Protein AF-T1AWI9-F1 (afdb_monomer)

Radius of gyration: 24.49 Å; Cα contacts (8 Å, |Δi|>4): 122; chains: 1; bounding box: 56×47×81 Å

Organism: NCBI:txid410659

Mean predicted aligned error: 10.28 Å

Solvent-accessible surface area (backbone atoms only — not comparable to full-atom values): 13265 Å² total; per-residue (Å²): 135,85,76,77,77,80,66,92,57,58,93,85,45,57,65,57,55,52,52,51,50,52,51,50,52,53,49,52,54,55,49,51,58,52,59,64,48,54,60,44,58,58,52,39,53,44,23,68,68,20,60,37,59,63,77,52,48,37,53,50,97,86,67,47,38,50,42,45,51,52,49,52,50,52,52,50,50,50,51,53,52,49,55,71,68,47,90,71,54,78,64,23,42,48,54,52,53,48,42,35,54,47,53,44,51,43,54,53,50,47,53,50,35,52,47,56,55,48,43,60,71,78,48,67,82,63,90,61,100,71,75,67,67,67,56,71,61,34,43,47,53,54,34,50,49,50,46,52,53,46,50,53,52,50,59,52,59,63,52,80,58,91,65,44,76,95,61,68,68,64,59,58,43,48,50,40,53,51,51,31,50,55,61,59,41,49,62,54,51,47,51,71,68,56,50,85,82,31,43,62,88,71,64,92,87,69,73,65,92,86,62,77,77,74,80,83,67,83,79,81,76,83,76,135

Foldseek 3Di:
DDDPDPPPDPPPCPVVVVVVVVVVVVVVVVVVVVVLQVVQVVVLVCLQQLLFAQQQNDDDPVSGRVSVSVVVVVVVVVLVVVCVPDPDDNQLSVLLVVLLVLLLVLVVLLVVLVVQLVCLPPPVPPDDPDDQPPRNVSSCVVSVVSNVVSVVVNVVSLDRDPRHPPDPSVVSNCCNVVSSCVVNVVSVVRNVPRDPVSNDDDDPPDDPPPPDDDPDPPDPDDDD

Structure (mmCIF, N/CA/C/O backbone):
data_AF-T1AWI9-F1
#
_entry.id   AF-T1AWI9-F1
#
loop_
_atom_site.group_PDB
_atom_site.id
_atom_site.type_symbol
_atom_site.label_atom_id
_atom_site.label_alt_id
_atom_site.label_comp_id
_atom_site.label_asym_id
_atom_site.label_entity_id
_atom_site.label_seq_id
_atom_site.pdbx_PDB_ins_code
_atom_site.Cartn_x
_atom_site.Cartn_y
_atom_site.Cartn_z
_atom_site.occupancy
_atom_site.B_iso_or_equiv
_atom_site.auth_seq_id
_atom_site.auth_comp_id
_atom_site.auth_asym_id
_atom_site.auth_atom_id
_atom_site.pdbx_PDB_model_num
ATOM 1 N N . SER A 1 1 ? 29.041 5.101 -37.244 1.00 39.25 1 SER A N 1
ATOM 2 C CA . SER A 1 1 ? 28.564 6.498 -37.284 1.00 39.25 1 SER A CA 1
ATOM 3 C C . SER A 1 1 ? 27.808 6.801 -35.996 1.00 39.25 1 SER A C 1
ATOM 5 O O . SER A 1 1 ? 26.612 6.566 -35.888 1.00 39.25 1 SER A O 1
ATOM 7 N N . SER A 1 2 ? 28.526 7.252 -34.969 1.00 44.94 2 SER A N 1
ATOM 8 C CA . SER A 1 2 ? 27.962 7.645 -33.675 1.00 44.94 2 SER A CA 1
ATOM 9 C C . SER A 1 2 ? 27.236 8.982 -33.824 1.00 44.94 2 SER A C 1
ATOM 11 O O . SER A 1 2 ? 27.865 10.022 -34.005 1.00 44.94 2 SER A O 1
ATOM 13 N N . ARG A 1 3 ? 25.900 8.966 -33.792 1.00 42.22 3 ARG A N 1
ATOM 14 C CA . ARG A 1 3 ? 25.121 10.207 -33.721 1.00 42.22 3 ARG A CA 1
ATOM 15 C C . ARG A 1 3 ? 25.441 10.890 -32.382 1.00 42.22 3 ARG A C 1
ATOM 17 O O . ARG A 1 3 ? 25.287 10.236 -31.350 1.00 42.22 3 ARG A O 1
ATOM 24 N N . PRO A 1 4 ? 25.903 12.152 -32.363 1.00 54.78 4 PRO A N 1
ATOM 25 C CA . PRO A 1 4 ? 26.113 12.870 -31.116 1.00 54.78 4 PRO A CA 1
ATOM 26 C C . PRO A 1 4 ? 24.757 13.040 -30.429 1.00 54.78 4 PRO A C 1
ATOM 28 O O . PRO A 1 4 ? 23.792 13.488 -31.050 1.00 54.78 4 PRO A O 1
ATOM 31 N N . THR A 1 5 ? 24.672 12.653 -29.157 1.00 60.62 5 THR A N 1
ATOM 32 C CA . THR A 1 5 ? 23.522 12.970 -28.311 1.00 60.62 5 THR A CA 1
ATOM 33 C C . THR A 1 5 ? 23.331 14.488 -28.329 1.00 60.62 5 THR A C 1
ATOM 35 O O . THR A 1 5 ? 24.289 15.214 -28.037 1.00 60.62 5 THR A O 1
ATOM 38 N N . PRO A 1 6 ? 22.146 15.006 -28.700 1.00 50.31 6 PRO A N 1
ATOM 39 C CA . PRO A 1 6 ? 21.908 16.438 -28.657 1.00 50.31 6 PRO A CA 1
ATOM 40 C C . PRO A 1 6 ? 22.051 16.886 -27.202 1.00 50.31 6 PRO A C 1
ATOM 42 O O . PRO A 1 6 ? 21.249 16.528 -26.340 1.00 50.31 6 PRO A O 1
ATOM 45 N N . ARG A 1 7 ? 23.122 17.629 -26.903 1.00 56.97 7 ARG A N 1
ATOM 46 C CA . ARG A 1 7 ? 23.299 18.288 -25.609 1.00 56.97 7 ARG A CA 1
ATOM 47 C C . ARG A 1 7 ? 22.268 19.412 -25.553 1.00 56.97 7 ARG A C 1
ATOM 49 O O . ARG A 1 7 ? 22.509 20.498 -26.065 1.00 56.97 7 ARG A O 1
ATOM 56 N N . VAL A 1 8 ? 21.100 19.104 -24.987 1.00 61.78 8 VAL A N 1
ATOM 57 C CA . VAL A 1 8 ? 19.944 20.014 -24.845 1.00 61.78 8 VAL A CA 1
ATOM 58 C C . VAL A 1 8 ? 20.337 21.322 -24.145 1.00 61.78 8 VAL A C 1
ATOM 60 O O . VAL A 1 8 ? 19.765 22.374 -24.410 1.00 61.78 8 VAL A O 1
ATOM 63 N N . PHE A 1 9 ? 21.378 21.274 -23.317 1.00 60.06 9 PHE A N 1
ATOM 64 C CA . PHE A 1 9 ? 22.007 22.431 -22.700 1.00 60.06 9 PHE A CA 1
ATOM 65 C C . PHE A 1 9 ? 23.418 22.578 -23.277 1.00 60.06 9 PHE A C 1
ATOM 67 O O . PHE A 1 9 ? 24.173 21.604 -23.311 1.00 60.06 9 PHE A O 1
ATOM 74 N N . GLY A 1 10 ? 23.765 23.773 -23.767 1.00 58.41 10 GLY A N 1
ATOM 75 C CA . GLY A 1 10 ? 25.066 24.058 -24.382 1.00 58.41 10 GLY A CA 1
ATOM 76 C C . GLY A 1 10 ? 26.251 23.585 -23.529 1.00 58.41 10 GLY A C 1
ATOM 77 O O . GLY A 1 10 ? 26.132 23.418 -22.316 1.00 58.41 10 GLY A O 1
ATOM 78 N N . ALA A 1 11 ? 27.412 23.379 -24.160 1.00 62.62 11 ALA A N 1
ATOM 79 C CA . ALA A 1 11 ? 28.590 22.712 -23.583 1.00 62.62 11 ALA A CA 1
ATOM 80 C C . ALA A 1 11 ? 29.061 23.223 -22.197 1.00 62.62 11 ALA A C 1
ATOM 82 O O . ALA A 1 11 ? 29.768 22.496 -21.505 1.00 62.62 11 ALA A O 1
ATOM 83 N N . ASN A 1 12 ? 28.622 24.411 -21.767 1.00 68.06 12 ASN A N 1
ATOM 84 C CA . ASN A 1 12 ? 28.975 25.054 -20.500 1.00 68.06 12 ASN A CA 1
ATOM 85 C C . ASN A 1 12 ? 28.016 24.769 -19.322 1.00 68.06 12 ASN A C 1
ATOM 87 O O . ASN A 1 12 ? 28.309 25.188 -18.206 1.00 68.06 12 ASN A O 1
ATOM 91 N N . LEU A 1 13 ? 26.890 24.069 -19.523 1.00 76.31 13 LEU A N 1
ATOM 92 C CA . LEU A 1 13 ? 25.922 23.748 -18.452 1.00 76.31 13 LEU A CA 1
ATOM 93 C C . LEU A 1 13 ? 26.013 22.302 -17.931 1.00 76.31 13 LEU A C 1
ATOM 95 O O . LEU A 1 13 ? 25.210 21.897 -17.093 1.00 76.31 13 LEU A O 1
ATOM 99 N N . GLY A 1 14 ? 26.996 21.513 -18.378 1.00 80.94 14 GLY A N 1
ATOM 100 C CA . GLY A 1 14 ? 27.148 20.118 -17.942 1.00 80.94 14 GLY A CA 1
ATOM 101 C C . GLY A 1 14 ? 27.314 19.959 -16.424 1.00 80.94 14 GLY A C 1
ATOM 102 O O . GLY A 1 14 ? 26.766 19.026 -15.845 1.00 80.94 14 GLY A O 1
ATOM 103 N N . TRP A 1 15 ? 27.997 20.905 -15.766 1.00 85.75 15 TRP A N 1
ATOM 104 C CA . TRP A 1 15 ? 28.154 20.907 -14.307 1.00 85.75 15 TRP A CA 1
ATOM 105 C C . TRP A 1 15 ? 26.808 21.048 -13.586 1.00 85.75 15 TRP A C 1
ATOM 107 O O . TRP A 1 15 ? 26.572 20.345 -12.609 1.00 85.75 15 TRP A O 1
ATOM 117 N N . LEU A 1 16 ? 25.901 21.882 -14.110 1.00 88.81 16 LEU A N 1
ATOM 118 C CA . LEU A 1 16 ? 24.576 22.100 -13.535 1.00 88.81 16 LEU A CA 1
ATOM 119 C C . LEU A 1 16 ? 23.724 20.832 -13.632 1.00 88.81 16 LEU A C 1
ATOM 121 O O . LEU A 1 16 ? 23.078 20.461 -12.658 1.00 88.81 16 LEU A O 1
ATOM 125 N N . VAL A 1 17 ? 23.762 20.137 -14.774 1.00 89.12 17 VAL A N 1
ATOM 126 C CA . VAL A 1 17 ? 23.049 18.861 -14.957 1.00 89.12 17 VAL A CA 1
ATOM 127 C C . VAL A 1 17 ? 23.543 17.817 -13.954 1.00 89.12 17 VAL A C 1
ATOM 129 O O . VAL A 1 17 ? 22.728 17.166 -13.304 1.00 89.12 17 VAL A O 1
ATOM 132 N N . THR A 1 18 ? 24.861 17.693 -13.767 1.00 88.75 18 THR A N 1
ATOM 133 C CA . THR A 1 18 ? 25.436 16.768 -12.779 1.00 88.75 18 THR A CA 1
ATOM 134 C C . THR A 1 18 ? 25.049 17.148 -11.350 1.00 88.75 18 THR A C 1
ATOM 136 O O . THR A 1 18 ? 24.632 16.281 -10.586 1.00 88.75 18 THR A O 1
ATOM 139 N N . THR A 1 19 ? 25.133 18.431 -10.978 1.00 93.31 19 THR A N 1
ATOM 140 C CA . THR A 1 19 ? 24.734 18.906 -9.643 1.00 93.31 19 THR A CA 1
ATOM 141 C C . THR A 1 19 ? 23.258 18.633 -9.370 1.00 93.31 19 THR A C 1
ATOM 143 O O . THR A 1 19 ? 22.927 18.089 -8.319 1.00 93.31 19 THR A O 1
ATOM 146 N N . LEU A 1 20 ? 22.372 18.950 -10.318 1.00 94.62 20 LEU A N 1
ATOM 147 C CA . LEU A 1 20 ? 20.947 18.643 -10.201 1.00 94.62 20 LEU A CA 1
ATOM 148 C C . LEU A 1 20 ? 20.711 17.133 -10.091 1.00 94.62 20 LEU A C 1
ATOM 150 O O . LEU A 1 20 ? 19.922 16.711 -9.252 1.00 94.62 20 LEU A O 1
ATOM 154 N N . GLY A 1 21 ? 21.439 16.315 -10.858 1.00 93.62 21 GLY A N 1
ATOM 155 C CA . GLY A 1 21 ? 21.388 14.857 -10.747 1.00 93.62 21 GLY A CA 1
ATOM 156 C C . GLY A 1 21 ? 21.743 14.356 -9.343 1.00 93.62 21 GLY A C 1
ATOM 157 O O . GLY A 1 21 ? 21.012 13.547 -8.778 1.00 93.62 21 GLY A O 1
ATOM 158 N N . VAL A 1 22 ? 22.809 14.886 -8.735 1.00 95.69 22 VAL A N 1
ATOM 159 C CA . VAL A 1 22 ? 23.192 14.550 -7.351 1.00 95.69 22 VAL A CA 1
ATOM 160 C C . VAL A 1 22 ? 22.108 14.969 -6.356 1.00 95.69 22 VAL A C 1
ATOM 162 O O . VAL A 1 22 ? 21.752 14.184 -5.479 1.00 95.69 22 VAL A O 1
ATOM 165 N N . LEU A 1 23 ? 21.547 16.173 -6.499 1.00 96.94 23 LEU A N 1
ATOM 166 C CA . LEU A 1 23 ? 20.470 16.652 -5.628 1.00 96.94 23 LEU A CA 1
ATOM 167 C C . LEU A 1 23 ? 19.211 15.781 -5.735 1.00 96.94 23 LEU A C 1
ATOM 169 O O . LEU A 1 23 ? 18.600 15.476 -4.714 1.00 96.94 23 LEU A O 1
ATOM 173 N N . VAL A 1 24 ? 18.859 15.332 -6.943 1.00 96.56 24 VAL A N 1
ATOM 174 C CA . VAL A 1 24 ? 17.748 14.396 -7.170 1.00 96.56 24 VAL A CA 1
ATOM 175 C C . VAL A 1 24 ? 18.006 13.060 -6.475 1.00 96.56 24 VAL A C 1
ATOM 177 O O . VAL A 1 24 ? 17.112 12.548 -5.808 1.00 96.56 24 VAL A O 1
ATOM 180 N N . VAL A 1 25 ? 19.225 12.516 -6.559 1.00 96.62 25 VAL A N 1
ATOM 181 C CA . VAL A 1 25 ? 19.584 11.268 -5.862 1.00 96.62 25 VAL A CA 1
ATOM 182 C C . VAL A 1 25 ? 19.479 11.431 -4.344 1.00 96.62 25 VAL A C 1
ATOM 184 O O . VAL A 1 25 ? 18.899 10.575 -3.680 1.00 96.62 25 VAL A O 1
ATOM 187 N N . ILE A 1 26 ? 19.981 12.538 -3.786 1.00 96.81 26 ILE A N 1
ATOM 188 C CA . ILE A 1 26 ? 19.856 12.831 -2.349 1.00 96.81 26 ILE A CA 1
ATOM 189 C C . ILE A 1 26 ? 18.378 12.924 -1.945 1.00 96.81 26 ILE A C 1
ATOM 191 O O . ILE A 1 26 ? 17.982 12.337 -0.938 1.00 96.81 26 ILE A O 1
ATOM 195 N N . GLY A 1 27 ? 17.562 13.621 -2.741 1.00 96.88 27 GLY A N 1
ATOM 196 C CA . GLY A 1 27 ? 16.119 13.727 -2.527 1.00 96.88 27 GLY A CA 1
ATOM 197 C C . GLY A 1 27 ? 15.426 12.365 -2.530 1.00 96.88 27 GLY A C 1
ATOM 198 O O . GLY A 1 27 ? 14.685 12.060 -1.599 1.00 96.88 27 GLY A O 1
ATOM 199 N N . ALA A 1 28 ? 15.733 11.515 -3.512 1.00 95.06 28 ALA A N 1
ATOM 200 C CA . ALA A 1 28 ? 15.181 10.167 -3.612 1.00 95.06 28 ALA A CA 1
ATOM 201 C C . ALA A 1 28 ? 15.568 9.288 -2.409 1.00 95.06 28 ALA A C 1
ATOM 203 O O . ALA A 1 28 ? 14.729 8.574 -1.865 1.00 95.06 28 ALA A O 1
ATOM 204 N N . VAL A 1 29 ? 16.817 9.366 -1.932 1.00 95.06 29 VAL A N 1
ATOM 205 C CA . VAL A 1 29 ? 17.249 8.640 -0.723 1.00 95.06 29 VAL A CA 1
ATOM 206 C C . VAL A 1 29 ? 16.492 9.134 0.512 1.00 95.06 29 VAL A C 1
ATOM 208 O O . VAL A 1 29 ? 16.016 8.321 1.306 1.00 95.06 29 VAL A O 1
ATOM 211 N N . ALA A 1 30 ? 16.348 10.452 0.674 1.00 95.19 30 ALA A N 1
ATOM 212 C CA . ALA A 1 30 ? 15.598 11.031 1.786 1.00 95.19 30 ALA A CA 1
ATOM 213 C C . ALA A 1 30 ? 14.115 10.615 1.760 1.00 95.19 30 ALA A C 1
ATOM 215 O O . ALA A 1 30 ? 13.555 10.270 2.803 1.00 95.19 30 ALA A O 1
ATOM 216 N N . GLU A 1 31 ? 13.500 10.587 0.577 1.00 94.19 31 GLU A N 1
ATOM 217 C CA . GLU A 1 31 ? 12.133 10.109 0.376 1.00 94.19 31 GLU A CA 1
ATOM 218 C C . GLU A 1 31 ? 11.989 8.638 0.789 1.00 94.19 31 GLU A C 1
ATOM 220 O O . GLU A 1 31 ? 11.128 8.313 1.609 1.00 94.19 31 GLU A O 1
ATOM 225 N N . VAL A 1 32 ? 12.869 7.753 0.309 1.00 92.25 32 VAL A N 1
ATOM 226 C CA . VAL A 1 32 ? 12.845 6.327 0.674 1.00 92.25 32 VAL A CA 1
ATOM 227 C C . VAL A 1 32 ? 12.943 6.146 2.190 1.00 92.25 32 VAL A C 1
ATOM 229 O O . VAL A 1 32 ? 12.171 5.382 2.767 1.00 92.25 32 VAL A O 1
ATOM 232 N N . LEU A 1 33 ? 13.828 6.884 2.869 1.00 91.19 33 LEU A N 1
ATOM 233 C CA . LEU A 1 33 ? 13.957 6.818 4.329 1.00 91.19 33 LEU A CA 1
ATOM 234 C C . LEU A 1 33 ? 12.672 7.243 5.058 1.00 91.19 33 LEU A C 1
ATOM 236 O O . LEU A 1 33 ? 12.295 6.618 6.054 1.00 91.19 33 LEU A O 1
ATOM 240 N N . ALA A 1 34 ? 11.973 8.266 4.560 1.00 90.81 34 ALA A N 1
ATOM 241 C CA . ALA A 1 34 ? 10.695 8.699 5.121 1.00 90.81 34 ALA A CA 1
ATOM 242 C C . ALA A 1 34 ? 9.600 7.628 4.944 1.00 90.81 34 ALA A C 1
ATOM 244 O O . ALA A 1 34 ? 8.870 7.314 5.895 1.00 90.81 34 ALA A O 1
ATOM 245 N N . TRP A 1 35 ? 9.528 7.011 3.761 1.00 89.94 35 TRP A N 1
ATOM 246 C CA . TRP A 1 35 ? 8.555 5.961 3.445 1.00 89.94 35 TRP A CA 1
ATOM 247 C C . TRP A 1 35 ? 8.827 4.630 4.143 1.00 89.94 35 TRP A C 1
ATOM 249 O O . TRP A 1 35 ? 7.888 3.888 4.405 1.00 89.94 35 TRP A O 1
ATOM 259 N N . VAL A 1 36 ? 10.071 4.331 4.518 1.00 88.69 36 VAL A N 1
ATOM 260 C CA . VAL A 1 36 ? 10.398 3.128 5.302 1.00 88.69 36 VAL A CA 1
ATOM 261 C C . VAL A 1 36 ? 9.766 3.192 6.695 1.00 88.69 36 VAL A C 1
ATOM 263 O O . VAL A 1 36 ? 9.377 2.163 7.249 1.00 88.69 36 VAL A O 1
ATOM 266 N N . TYR A 1 37 ? 9.659 4.379 7.292 1.00 87.31 37 TYR A N 1
ATOM 267 C CA . TYR A 1 37 ? 9.239 4.505 8.686 1.00 87.31 37 TYR A CA 1
ATOM 268 C C . TYR A 1 37 ? 7.754 4.833 8.874 1.00 87.31 37 TYR A C 1
ATOM 270 O O . TYR A 1 37 ? 7.121 4.314 9.801 1.00 87.31 37 TYR A O 1
ATOM 278 N N . GLY A 1 38 ? 7.185 5.676 8.007 1.00 88.44 38 GLY A N 1
ATOM 279 C CA . GLY A 1 38 ? 5.804 6.156 8.131 1.00 88.44 38 GLY A CA 1
ATOM 280 C C . GLY A 1 38 ? 4.758 5.032 8.223 1.00 88.44 38 GLY A C 1
ATOM 281 O O . GLY A 1 38 ? 4.078 4.919 9.250 1.00 88.44 38 GLY A O 1
ATOM 282 N N . PRO A 1 39 ? 4.651 4.155 7.209 1.00 89.38 39 PRO A N 1
ATOM 283 C CA . PRO A 1 39 ? 3.683 3.060 7.174 1.00 89.38 39 PRO A CA 1
ATOM 284 C C . PRO A 1 39 ? 3.869 2.065 8.321 1.00 89.38 39 PRO A C 1
ATOM 286 O O . PRO A 1 39 ? 2.890 1.619 8.915 1.00 89.38 39 PRO A O 1
ATOM 289 N N . ILE A 1 40 ? 5.117 1.765 8.695 1.00 91.06 40 ILE A N 1
ATOM 290 C CA . ILE A 1 40 ? 5.429 0.825 9.778 1.00 91.06 40 ILE A CA 1
ATOM 291 C C . ILE A 1 40 ? 4.908 1.311 11.123 1.00 91.06 40 ILE A C 1
ATOM 293 O O . ILE A 1 40 ? 4.372 0.516 11.895 1.00 91.06 40 ILE A O 1
ATOM 297 N N . ARG A 1 41 ? 5.023 2.609 11.424 1.00 87.81 41 ARG A N 1
ATOM 298 C CA . ARG A 1 41 ? 4.443 3.160 12.656 1.00 87.81 41 ARG A CA 1
ATOM 299 C C . ARG A 1 41 ? 2.922 3.038 12.671 1.00 87.81 41 ARG A C 1
ATOM 301 O O . ARG A 1 41 ? 2.374 2.656 13.706 1.00 87.81 41 ARG A O 1
ATOM 308 N N . GLY A 1 42 ? 2.264 3.324 11.545 1.00 87.81 42 GLY A N 1
ATOM 309 C CA . GLY A 1 42 ? 0.815 3.162 11.394 1.00 87.81 42 GLY A CA 1
ATOM 310 C C . GLY A 1 42 ? 0.381 1.708 11.584 1.00 87.81 42 GLY A C 1
ATOM 311 O O . GLY A 1 42 ? -0.460 1.412 12.431 1.00 87.81 42 GLY A O 1
ATOM 312 N N . LEU A 1 43 ? 1.037 0.781 10.885 1.00 89.12 43 LEU A N 1
ATOM 313 C CA . LEU A 1 43 ? 0.791 -0.656 11.002 1.00 89.12 43 LEU A CA 1
ATOM 314 C C . LEU A 1 43 ? 1.122 -1.194 12.404 1.00 89.12 43 LEU A C 1
ATOM 316 O O . LEU A 1 43 ? 0.453 -2.095 12.905 1.00 89.12 43 LEU A O 1
ATOM 320 N N . GLY A 1 44 ? 2.097 -0.595 13.089 1.00 88.00 44 GLY A N 1
ATOM 321 C CA . GLY A 1 44 ? 2.432 -0.891 14.479 1.00 88.00 44 GLY A CA 1
ATOM 322 C C . GLY A 1 44 ? 1.296 -0.604 15.464 1.00 88.00 44 GLY A C 1
ATOM 323 O O . GLY A 1 44 ? 1.214 -1.260 16.501 1.00 88.00 44 GLY A O 1
ATOM 324 N N . VAL A 1 45 ? 0.393 0.336 15.158 1.00 86.50 45 VAL A N 1
ATOM 325 C CA . VAL A 1 45 ? -0.826 0.557 15.958 1.00 86.50 45 VAL A CA 1
ATOM 326 C C . VAL A 1 45 ? -1.768 -0.640 15.822 1.00 86.50 45 VAL A C 1
ATOM 328 O O . VAL A 1 45 ? -2.213 -1.174 16.836 1.00 86.50 45 VAL A O 1
ATOM 331 N N . ALA A 1 46 ? -2.006 -1.112 14.595 1.00 86.56 46 ALA A N 1
ATOM 332 C CA . ALA A 1 46 ? -2.815 -2.306 14.339 1.00 86.56 46 ALA A CA 1
ATOM 333 C C . ALA A 1 46 ? -2.190 -3.565 14.973 1.00 86.56 46 ALA A C 1
ATOM 335 O O . ALA A 1 46 ? -2.881 -4.378 15.586 1.00 86.56 46 ALA A O 1
ATOM 336 N N . ALA A 1 47 ? -0.858 -3.686 14.928 1.00 86.31 47 ALA A N 1
ATOM 337 C CA . ALA A 1 47 ? -0.132 -4.759 15.603 1.00 86.31 47 ALA A CA 1
ATOM 338 C C . ALA A 1 47 ? -0.417 -4.786 17.114 1.00 86.31 47 ALA A C 1
ATOM 340 O O . ALA A 1 47 ? -0.757 -5.836 17.654 1.00 86.31 47 ALA A O 1
ATOM 341 N N . ARG A 1 48 ? -0.341 -3.630 17.788 1.00 83.19 48 ARG A N 1
ATOM 342 C CA . ARG A 1 48 ? -0.617 -3.510 19.233 1.00 83.19 48 ARG A CA 1
ATOM 343 C C . ARG A 1 48 ? -2.069 -3.816 19.603 1.00 83.19 48 ARG A C 1
ATOM 345 O O . ARG A 1 48 ? -2.321 -4.280 20.710 1.00 83.19 48 ARG A O 1
ATOM 352 N N . ASN A 1 49 ? -3.004 -3.607 18.679 1.00 81.81 49 ASN A N 1
ATOM 353 C CA . ASN A 1 49 ? -4.413 -3.964 18.855 1.00 81.81 49 ASN A CA 1
ATOM 354 C C . ASN A 1 49 ? -4.686 -5.470 18.667 1.00 81.81 49 ASN A C 1
ATOM 356 O O . ASN A 1 49 ? -5.831 -5.917 18.774 1.00 81.81 49 ASN A O 1
ATOM 360 N N . GLY A 1 50 ? -3.654 -6.276 18.397 1.00 83.94 50 GLY A N 1
ATOM 361 C CA . GLY A 1 50 ? -3.794 -7.711 18.169 1.00 83.94 50 GLY A CA 1
ATOM 362 C C . GLY A 1 50 ? -4.430 -8.049 16.821 1.00 83.94 50 GLY A C 1
ATOM 363 O O . GLY A 1 50 ? -5.007 -9.128 16.684 1.00 83.94 50 GLY A O 1
ATOM 364 N N . ASP A 1 51 ? -4.369 -7.133 15.846 1.00 87.12 51 ASP A N 1
ATOM 365 C CA . ASP A 1 51 ? -4.839 -7.370 14.474 1.00 87.12 51 ASP A CA 1
ATOM 366 C C . ASP A 1 51 ? -3.809 -8.158 13.638 1.00 87.12 51 ASP A C 1
ATOM 368 O O . ASP A 1 51 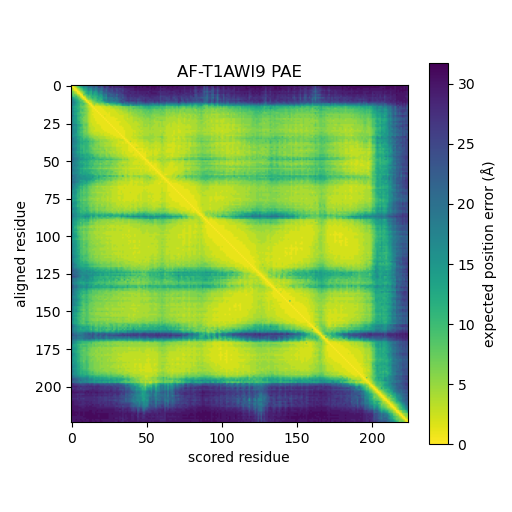? -4.134 -8.663 12.567 1.00 87.12 51 ASP A O 1
ATOM 372 N N . LEU A 1 52 ? -2.574 -8.302 14.138 1.00 90.31 52 LEU A N 1
ATOM 373 C CA . LEU A 1 52 ? -1.483 -9.043 13.497 1.00 90.31 52 LEU A CA 1
ATOM 374 C C . LEU A 1 52 ? -0.983 -10.205 14.377 1.00 90.31 52 LEU A C 1
ATOM 376 O O . LEU A 1 52 ? -1.136 -10.148 15.596 1.00 90.31 52 LEU A O 1
ATOM 380 N N . PRO A 1 53 ? -0.339 -11.242 13.808 1.00 88.25 53 PRO A N 1
ATOM 381 C CA . PRO A 1 53 ? 0.240 -12.346 14.570 1.00 88.25 53 PRO A CA 1
ATOM 382 C C . PRO A 1 53 ? 1.301 -11.883 15.589 1.00 88.25 53 PRO A C 1
ATOM 384 O O . PRO A 1 53 ? 2.074 -10.976 15.274 1.00 88.25 53 PRO A O 1
ATOM 387 N N . PRO A 1 54 ? 1.451 -12.545 16.756 1.00 86.50 54 PRO A N 1
ATOM 388 C CA . PRO A 1 54 ? 2.358 -12.107 17.827 1.00 86.50 54 PRO A CA 1
ATOM 389 C C . PRO A 1 54 ? 3.820 -11.916 17.401 1.00 86.50 54 PRO A C 1
ATOM 391 O O . PRO A 1 54 ? 4.519 -11.050 17.922 1.00 86.50 54 PRO A O 1
ATOM 394 N N . PHE A 1 55 ? 4.299 -12.688 16.422 1.00 87.31 55 PHE A N 1
ATOM 395 C CA . PHE A 1 55 ? 5.666 -12.545 15.918 1.00 87.31 55 PHE A CA 1
ATOM 396 C C . PHE A 1 55 ? 5.894 -11.230 15.151 1.00 87.31 55 PHE A C 1
ATOM 398 O O . PHE A 1 55 ? 7.016 -10.727 15.172 1.00 87.31 55 PHE A O 1
ATOM 405 N N . LEU A 1 56 ? 4.849 -10.655 14.538 1.00 88.62 56 LEU A N 1
ATOM 406 C CA . LEU A 1 56 ? 4.886 -9.355 13.855 1.00 88.62 56 LEU A CA 1
ATOM 407 C C . LEU A 1 56 ? 4.661 -8.169 14.800 1.00 88.62 56 LEU A C 1
ATOM 409 O O . LEU A 1 56 ? 4.899 -7.030 14.414 1.00 88.62 56 LEU A O 1
ATOM 413 N N . GLN A 1 57 ? 4.243 -8.412 16.043 1.00 87.81 57 GLN A N 1
ATOM 414 C CA . GLN A 1 57 ? 4.017 -7.353 17.032 1.00 87.81 57 GLN A CA 1
ATOM 415 C C . GLN A 1 57 ? 5.292 -6.928 17.777 1.00 87.81 57 GLN A C 1
ATOM 417 O O . GLN A 1 57 ? 5.254 -5.997 18.580 1.00 87.81 57 GLN A O 1
ATOM 422 N N . LYS A 1 58 ? 6.429 -7.598 17.541 1.00 87.06 58 LYS A N 1
ATOM 423 C CA . LYS A 1 58 ? 7.680 -7.342 18.269 1.00 87.06 58 LYS A CA 1
ATOM 424 C C . LYS A 1 58 ? 8.217 -5.935 17.994 1.00 87.06 58 LYS A C 1
ATOM 426 O O . LYS A 1 58 ? 8.464 -5.567 16.842 1.00 87.06 58 LYS A O 1
ATOM 431 N N . THR A 1 59 ? 8.482 -5.197 19.069 1.00 89.38 59 THR A N 1
ATOM 432 C CA . THR A 1 59 ? 9.119 -3.875 19.038 1.00 89.38 59 THR A CA 1
ATOM 433 C C . THR A 1 59 ? 10.503 -3.898 19.691 1.00 89.38 59 THR A C 1
ATOM 435 O O . THR A 1 59 ? 10.790 -4.764 20.517 1.00 89.38 59 THR A O 1
ATOM 438 N N . ASN A 1 60 ? 11.370 -2.942 19.344 1.00 89.00 60 ASN A N 1
ATOM 439 C CA . ASN A 1 60 ? 12.616 -2.698 20.083 1.00 89.00 60 ASN A CA 1
ATOM 440 C C . ASN A 1 60 ? 12.380 -1.822 21.334 1.00 89.00 60 ASN A C 1
ATOM 442 O O . ASN A 1 60 ? 11.242 -1.481 21.661 1.00 89.00 60 ASN A O 1
ATOM 446 N N . ARG A 1 61 ? 13.472 -1.448 22.020 1.00 85.12 61 ARG A N 1
ATOM 447 C CA . ARG A 1 61 ? 13.456 -0.576 23.212 1.00 85.12 61 ARG A CA 1
ATOM 448 C C . ARG A 1 61 ? 12.834 0.802 22.951 1.00 85.12 61 ARG A C 1
ATOM 450 O O . ARG A 1 61 ? 12.185 1.339 23.834 1.00 85.12 61 ARG A O 1
ATOM 457 N N . GLU A 1 62 ? 12.962 1.311 21.729 1.00 84.19 62 GLU A N 1
ATOM 458 C CA . GLU A 1 62 ? 12.411 2.600 21.283 1.00 84.19 62 GLU A CA 1
ATOM 459 C C . GLU A 1 62 ? 10.946 2.497 20.804 1.00 84.19 62 GLU A C 1
ATOM 461 O O . GLU A 1 62 ? 10.406 3.423 20.198 1.00 84.19 62 GLU A O 1
ATOM 466 N N . GLY A 1 63 ? 10.288 1.347 21.004 1.00 82.19 63 GLY A N 1
ATOM 467 C CA . GLY A 1 63 ? 8.904 1.119 20.577 1.00 82.19 63 GLY A CA 1
ATOM 468 C C . GLY A 1 63 ? 8.718 0.985 19.060 1.00 82.19 63 GLY A C 1
ATOM 469 O O . GLY A 1 63 ? 7.586 1.011 18.571 1.00 82.19 63 GLY A O 1
ATOM 470 N N . ILE A 1 64 ? 9.806 0.822 18.300 1.00 86.12 64 ILE A N 1
ATOM 471 C CA . ILE A 1 64 ? 9.773 0.660 16.844 1.00 86.12 64 ILE A CA 1
ATOM 472 C C . ILE A 1 64 ? 9.418 -0.795 16.497 1.00 86.12 64 ILE A C 1
ATOM 474 O O . ILE A 1 64 ? 10.095 -1.700 16.994 1.00 86.12 64 ILE A O 1
ATOM 478 N N . PRO A 1 65 ? 8.410 -1.056 15.637 1.00 90.31 65 PRO A N 1
ATOM 479 C CA . PRO A 1 65 ? 8.029 -2.402 15.191 1.00 90.31 65 PRO A CA 1
ATOM 480 C C . PRO A 1 65 ? 9.076 -3.068 14.275 1.00 90.31 65 PRO A C 1
ATOM 482 O O . PRO A 1 65 ? 8.915 -3.140 13.057 1.00 90.31 65 PRO A O 1
ATOM 485 N N . VAL A 1 66 ? 10.167 -3.578 14.852 1.00 91.00 66 VAL A N 1
ATOM 486 C CA . VAL A 1 66 ? 11.291 -4.159 14.091 1.00 91.00 66 VAL A CA 1
ATOM 487 C C . VAL A 1 66 ? 10.865 -5.356 13.240 1.00 91.00 66 VAL A C 1
ATOM 489 O O . VAL A 1 66 ? 11.328 -5.486 12.112 1.00 91.00 66 VAL A O 1
ATOM 492 N N . ALA A 1 67 ? 9.950 -6.202 13.724 1.00 91.00 67 ALA A N 1
ATOM 493 C CA . ALA A 1 67 ? 9.474 -7.339 12.932 1.00 91.00 67 ALA A CA 1
ATOM 494 C C . ALA A 1 67 ? 8.768 -6.897 11.637 1.00 91.00 67 ALA A C 1
ATOM 496 O O . ALA A 1 67 ? 8.968 -7.511 10.592 1.00 91.00 67 ALA A O 1
ATOM 497 N N . LEU A 1 68 ? 8.003 -5.801 11.685 1.00 92.31 68 LEU A N 1
ATOM 498 C CA . LEU A 1 68 ? 7.362 -5.221 10.503 1.00 92.31 68 LEU A CA 1
ATOM 499 C C . LEU A 1 68 ? 8.372 -4.522 9.584 1.00 92.31 68 LEU A C 1
ATOM 501 O O . LEU A 1 68 ? 8.235 -4.610 8.368 1.00 92.31 68 LEU A O 1
ATOM 505 N N . MET A 1 69 ? 9.410 -3.885 10.143 1.00 92.44 69 MET A N 1
ATOM 506 C CA . MET A 1 69 ? 10.504 -3.316 9.342 1.00 92.44 69 MET A CA 1
ATOM 507 C C . MET A 1 69 ? 11.266 -4.392 8.563 1.00 92.44 69 MET A C 1
ATOM 509 O O . MET A 1 69 ? 11.570 -4.203 7.389 1.00 92.44 69 MET A O 1
ATOM 513 N N . ILE A 1 70 ? 11.562 -5.524 9.206 1.00 93.12 70 ILE A N 1
ATOM 514 C CA . ILE A 1 70 ? 12.214 -6.655 8.541 1.00 93.12 70 ILE A CA 1
ATOM 515 C C . ILE A 1 70 ? 11.281 -7.230 7.474 1.00 93.12 70 ILE A C 1
ATOM 517 O O . ILE A 1 70 ? 11.723 -7.459 6.353 1.00 93.12 70 ILE A O 1
ATOM 521 N N . LEU A 1 71 ? 9.991 -7.405 7.788 1.00 92.69 71 LEU A N 1
ATOM 522 C CA . LEU A 1 71 ? 9.007 -7.916 6.834 1.00 92.69 71 LEU A CA 1
ATOM 523 C C . LEU A 1 71 ? 8.925 -7.047 5.572 1.00 92.69 71 LEU A C 1
ATOM 525 O O . LEU A 1 71 ? 9.054 -7.586 4.477 1.00 92.69 71 LEU A O 1
ATOM 529 N N . GLN A 1 72 ? 8.755 -5.724 5.699 1.00 92.75 72 GLN A N 1
ATOM 530 C CA . GLN A 1 72 ? 8.722 -4.855 4.516 1.00 92.75 72 GLN A CA 1
ATOM 531 C C . GLN A 1 72 ? 10.051 -4.889 3.755 1.00 92.75 72 GLN A C 1
ATOM 533 O O . GLN A 1 72 ? 10.036 -4.870 2.532 1.00 92.75 72 GLN A O 1
ATOM 538 N N . GLY A 1 73 ? 11.189 -4.976 4.457 1.00 93.06 73 GLY A N 1
ATOM 539 C CA . GLY A 1 73 ? 12.506 -5.047 3.827 1.00 93.06 73 GLY A CA 1
ATOM 540 C C . GLY A 1 73 ? 12.632 -6.295 2.962 1.00 93.06 73 GLY A C 1
ATOM 541 O O . GLY A 1 73 ? 12.997 -6.197 1.797 1.00 93.06 73 GLY A O 1
ATOM 542 N N . VAL A 1 74 ? 12.227 -7.450 3.499 1.00 94.62 74 VAL A N 1
ATOM 543 C CA . VAL A 1 74 ? 12.173 -8.718 2.759 1.00 94.62 74 VAL A CA 1
ATOM 544 C C . VAL A 1 74 ? 11.232 -8.614 1.559 1.00 94.62 74 VAL A C 1
ATOM 546 O O . VAL A 1 74 ? 11.613 -9.004 0.461 1.00 94.62 74 VAL A O 1
ATOM 549 N N . VAL A 1 75 ? 10.031 -8.056 1.737 1.00 91.88 75 VAL A N 1
ATOM 550 C CA . VAL A 1 75 ? 9.059 -7.882 0.645 1.00 91.88 75 VAL A CA 1
ATOM 551 C C . VAL A 1 75 ? 9.624 -6.986 -0.461 1.00 91.88 75 VAL A C 1
ATOM 553 O O . VAL A 1 75 ? 9.581 -7.364 -1.628 1.00 91.88 75 VAL A O 1
ATOM 556 N N . VAL A 1 76 ? 10.214 -5.839 -0.115 1.00 91.75 76 VAL A N 1
ATOM 557 C CA . VAL A 1 76 ? 10.843 -4.923 -1.080 1.00 91.75 76 VAL A CA 1
ATOM 558 C C . VAL A 1 76 ? 12.024 -5.592 -1.785 1.00 91.75 76 VAL A C 1
ATOM 560 O O . VAL A 1 76 ? 12.164 -5.440 -2.994 1.00 91.75 76 VAL A O 1
ATOM 563 N N . SER A 1 77 ? 12.841 -6.381 -1.081 1.00 93.88 77 SER A N 1
ATOM 564 C CA . SER A 1 77 ? 13.915 -7.159 -1.710 1.00 93.88 77 SER A CA 1
ATOM 565 C C . SER A 1 77 ? 13.378 -8.209 -2.683 1.00 93.88 77 SER A C 1
ATOM 567 O O . SER A 1 77 ? 13.939 -8.358 -3.764 1.00 93.88 77 SER A O 1
ATOM 569 N N . ILE A 1 78 ? 12.279 -8.897 -2.350 1.00 91.75 78 ILE A N 1
ATOM 570 C CA . ILE A 1 78 ? 11.617 -9.841 -3.263 1.00 91.75 78 ILE A CA 1
ATOM 571 C C . ILE A 1 78 ? 11.136 -9.111 -4.519 1.00 91.75 78 ILE A C 1
ATOM 573 O O . ILE A 1 78 ? 11.437 -9.562 -5.620 1.00 91.75 78 ILE A O 1
ATOM 577 N N . PHE A 1 79 ? 10.461 -7.965 -4.380 1.00 88.75 79 PHE A N 1
ATOM 578 C CA . PHE A 1 79 ? 10.059 -7.155 -5.535 1.00 88.75 79 PHE A CA 1
ATOM 579 C C . PHE A 1 79 ? 11.257 -6.647 -6.342 1.00 88.75 79 PHE A C 1
ATOM 581 O O . PHE A 1 79 ? 11.187 -6.620 -7.565 1.00 88.75 79 PHE A O 1
ATOM 588 N N . GLY A 1 80 ? 12.371 -6.314 -5.687 1.00 90.50 80 GLY A N 1
ATOM 589 C CA . GLY A 1 80 ? 13.624 -5.968 -6.358 1.00 90.50 80 GLY A CA 1
ATOM 590 C C . GLY A 1 80 ? 14.205 -7.129 -7.170 1.00 90.50 80 GLY A C 1
ATOM 591 O O . GLY A 1 80 ? 14.675 -6.918 -8.281 1.00 90.50 80 GLY A O 1
ATOM 592 N N . VAL A 1 81 ? 14.130 -8.365 -6.668 1.00 89.75 81 VAL A N 1
ATOM 593 C CA . VAL A 1 81 ? 14.526 -9.557 -7.438 1.00 89.75 81 VAL A CA 1
ATOM 594 C C . VAL A 1 81 ? 13.554 -9.807 -8.590 1.00 89.75 81 VAL A C 1
ATOM 596 O O . VAL A 1 81 ? 14.011 -10.049 -9.702 1.00 89.75 81 VAL A O 1
ATOM 599 N N . ILE A 1 82 ? 12.240 -9.692 -8.355 1.00 85.25 82 ILE A N 1
ATOM 600 C CA . ILE A 1 82 ? 11.209 -9.791 -9.403 1.00 85.25 82 ILE A CA 1
ATOM 601 C C . ILE A 1 82 ? 11.499 -8.786 -10.524 1.00 85.25 82 ILE A C 1
ATOM 603 O O . ILE A 1 82 ? 11.512 -9.158 -11.691 1.00 85.25 82 ILE A O 1
ATOM 607 N N . PHE A 1 83 ? 11.820 -7.541 -10.174 1.00 84.94 83 PHE A N 1
ATOM 608 C CA . PHE A 1 83 ? 12.177 -6.493 -11.129 1.00 84.94 83 PHE A CA 1
ATOM 609 C C . PHE A 1 83 ? 13.353 -6.875 -12.041 1.00 84.94 83 PHE A C 1
ATOM 611 O O . PHE A 1 83 ? 13.355 -6.508 -13.212 1.00 84.94 83 PHE A O 1
ATOM 618 N N . LEU A 1 84 ? 14.339 -7.620 -11.526 1.00 83.88 84 LEU A N 1
ATOM 619 C CA . LEU A 1 84 ? 15.511 -8.061 -12.293 1.00 83.88 84 LEU A CA 1
ATOM 620 C C . LEU A 1 84 ? 15.234 -9.262 -13.208 1.00 83.88 84 LEU A C 1
ATOM 622 O O . LEU A 1 84 ? 15.965 -9.456 -14.175 1.00 83.88 84 LEU A O 1
ATOM 626 N N . ILE A 1 85 ? 14.232 -10.085 -12.887 1.00 83.31 85 ILE A N 1
ATOM 627 C CA . ILE A 1 85 ? 13.883 -11.289 -13.661 1.00 83.31 85 ILE A CA 1
ATOM 628 C C . ILE A 1 85 ? 12.729 -11.060 -14.641 1.00 83.31 85 ILE A C 1
ATOM 630 O O . ILE A 1 85 ? 12.512 -11.908 -15.507 1.00 83.31 85 ILE A O 1
ATOM 634 N N . LEU A 1 86 ? 11.969 -9.968 -14.488 1.00 78.56 86 LEU A N 1
ATOM 635 C CA . LEU A 1 86 ? 10.883 -9.633 -15.404 1.00 78.56 86 LEU A CA 1
ATOM 636 C C . LEU A 1 86 ? 11.440 -9.469 -16.829 1.00 78.56 86 LEU A C 1
ATOM 638 O O . LEU A 1 86 ? 12.441 -8.774 -17.022 1.00 78.56 86 LEU A O 1
ATOM 642 N N . PRO A 1 87 ? 10.824 -10.123 -17.827 1.00 71.75 87 PRO A N 1
ATOM 643 C CA . PRO A 1 87 ? 11.267 -10.021 -19.206 1.00 71.75 87 PRO A CA 1
ATOM 644 C C . PRO A 1 87 ? 10.977 -8.617 -19.738 1.00 71.75 87 PRO A C 1
ATOM 646 O O . PRO A 1 87 ? 9.834 -8.176 -19.746 1.00 71.75 87 PRO A O 1
ATOM 649 N N . GLY A 1 88 ? 12.007 -7.927 -20.219 1.00 75.56 88 GLY A N 1
ATOM 650 C CA . GLY A 1 88 ? 11.864 -6.581 -20.762 1.00 75.56 88 GLY A CA 1
ATOM 651 C C . GLY A 1 88 ? 13.057 -5.697 -20.434 1.00 75.56 88 GLY A C 1
ATOM 652 O O . GLY A 1 88 ? 14.093 -6.170 -19.961 1.00 75.56 88 GLY A O 1
ATOM 653 N N . ASP A 1 89 ? 12.927 -4.409 -20.730 1.00 80.75 89 ASP A N 1
ATOM 654 C CA . ASP A 1 89 ? 13.894 -3.409 -20.309 1.00 80.75 89 ASP A CA 1
ATOM 655 C C . ASP A 1 89 ? 13.535 -2.859 -18.917 1.00 80.75 89 ASP A C 1
ATOM 657 O O . ASP A 1 89 ? 12.442 -3.045 -18.387 1.00 80.75 89 ASP A O 1
ATOM 661 N N . VAL A 1 90 ? 14.479 -2.156 -18.289 1.00 84.38 90 VAL A N 1
ATOM 662 C CA . VAL A 1 90 ? 14.278 -1.543 -16.959 1.00 84.38 90 VAL A CA 1
ATOM 663 C C . VAL A 1 90 ? 13.041 -0.631 -16.944 1.00 84.38 90 VAL A C 1
ATOM 665 O O . VAL A 1 90 ? 12.372 -0.497 -15.920 1.00 84.38 90 VAL A O 1
ATOM 668 N N . ASN A 1 91 ? 12.734 -0.008 -18.083 1.00 85.44 91 ASN A N 1
ATOM 669 C CA . ASN A 1 91 ? 11.591 0.874 -18.242 1.00 85.44 91 ASN A CA 1
ATOM 670 C C . ASN A 1 91 ? 10.266 0.093 -18.268 1.00 85.44 91 ASN A C 1
ATOM 672 O O . ASN A 1 91 ? 9.364 0.458 -17.516 1.00 85.44 91 ASN A O 1
ATOM 676 N N . SER A 1 92 ? 10.137 -0.989 -19.043 1.00 84.94 92 SER A N 1
ATOM 677 C CA . SER A 1 92 ? 8.920 -1.811 -19.054 1.00 84.94 92 SER A CA 1
ATOM 678 C C . SER A 1 92 ? 8.620 -2.394 -17.674 1.00 84.94 92 SER A C 1
ATOM 680 O O . SER A 1 92 ? 7.517 -2.208 -17.159 1.00 84.94 92 SER A O 1
ATOM 682 N N . SER A 1 93 ? 9.626 -2.980 -17.013 1.00 85.94 93 SER A N 1
ATOM 683 C CA . SER A 1 93 ? 9.486 -3.545 -15.664 1.00 85.94 93 SER A CA 1
ATOM 684 C C . SER A 1 93 ? 9.061 -2.496 -14.631 1.00 85.94 93 SER A C 1
ATOM 686 O O . SER A 1 93 ? 8.306 -2.797 -13.704 1.00 85.94 93 SER A O 1
ATOM 688 N N . PHE A 1 94 ? 9.515 -1.245 -14.783 1.00 88.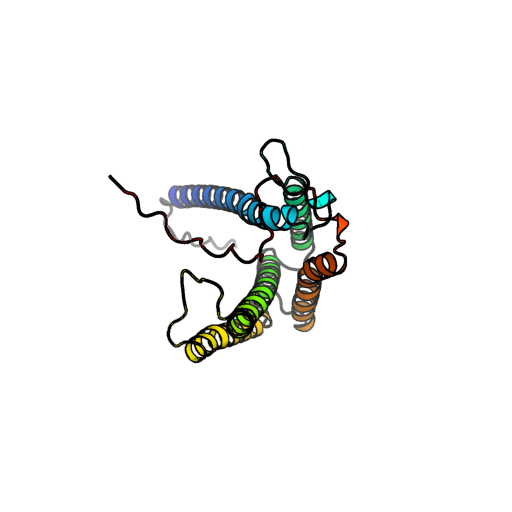00 94 PHE A N 1
ATOM 689 C CA . PHE A 1 94 ? 9.102 -0.143 -13.911 1.00 88.00 94 PHE A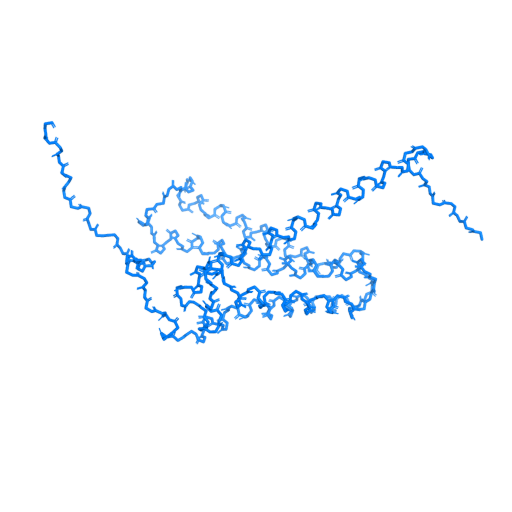 CA 1
ATOM 690 C C . PHE A 1 94 ? 7.612 0.158 -14.068 1.00 88.00 94 PHE A C 1
ATOM 692 O O . PHE A 1 94 ? 6.901 0.262 -13.068 1.00 88.00 94 PHE A O 1
ATOM 699 N N . TRP A 1 95 ? 7.125 0.252 -15.307 1.00 88.50 95 TRP A N 1
ATOM 700 C CA . TRP A 1 95 ? 5.714 0.519 -15.579 1.00 88.50 95 TRP A CA 1
ATOM 701 C C . TRP A 1 95 ? 4.802 -0.632 -15.148 1.00 88.50 95 TRP A C 1
ATOM 703 O O . TRP A 1 95 ? 3.727 -0.375 -14.609 1.00 88.50 95 TRP A O 1
ATOM 713 N N . GLU A 1 96 ? 5.245 -1.882 -15.294 1.00 88.19 96 GLU A N 1
ATOM 714 C CA . GLU A 1 96 ? 4.514 -3.060 -14.810 1.00 88.19 96 GLU A CA 1
ATOM 715 C C . GLU A 1 96 ? 4.352 -3.058 -13.287 1.00 88.19 96 GLU A C 1
ATOM 717 O O . GLU A 1 96 ? 3.236 -3.180 -12.773 1.00 88.19 96 GLU A O 1
ATOM 722 N N . LEU A 1 97 ? 5.446 -2.868 -12.542 1.00 89.38 97 LEU A N 1
ATOM 723 C CA . LEU A 1 97 ? 5.382 -2.799 -11.080 1.00 89.38 97 LEU A CA 1
ATOM 724 C C . LEU A 1 97 ? 4.607 -1.570 -10.593 1.00 89.38 97 LEU A C 1
ATOM 726 O O . LEU A 1 97 ? 3.900 -1.651 -9.587 1.00 89.38 97 LEU A O 1
ATOM 730 N N . PHE A 1 98 ? 4.703 -0.443 -11.299 1.00 91.00 98 PHE A N 1
ATOM 731 C CA . PHE A 1 98 ? 3.928 0.755 -10.992 1.00 91.00 98 PHE A CA 1
ATOM 732 C C . PHE A 1 98 ? 2.422 0.523 -11.181 1.00 91.00 98 PHE A C 1
ATOM 734 O O . PHE A 1 98 ? 1.621 0.914 -10.326 1.00 91.00 98 PHE A O 1
ATOM 741 N N . ALA A 1 99 ? 2.025 -0.155 -12.259 1.00 92.19 99 ALA A N 1
ATOM 742 C CA . ALA A 1 99 ? 0.639 -0.540 -12.496 1.00 92.19 99 ALA A CA 1
ATOM 743 C C . ALA A 1 99 ? 0.135 -1.528 -11.428 1.00 92.19 99 ALA A C 1
ATOM 745 O O . ALA A 1 99 ? -0.971 -1.360 -10.904 1.00 92.19 99 ALA A O 1
ATOM 746 N N . LEU A 1 100 ? 0.960 -2.499 -11.021 1.00 93.06 100 LEU A N 1
ATOM 747 C CA . LEU A 1 100 ? 0.645 -3.416 -9.920 1.00 93.06 100 LEU A CA 1
ATOM 748 C C . LEU A 1 100 ? 0.452 -2.672 -8.589 1.00 93.06 100 LEU A C 1
ATOM 750 O O . LEU A 1 100 ? -0.537 -2.881 -7.889 1.00 93.06 100 LEU A O 1
ATOM 754 N N . ALA A 1 101 ? 1.362 -1.763 -8.238 1.00 93.50 101 ALA A N 1
ATOM 755 C CA . ALA A 1 101 ? 1.232 -0.958 -7.025 1.00 93.50 101 ALA A CA 1
ATOM 756 C C . ALA A 1 101 ? -0.042 -0.096 -7.063 1.00 93.50 101 ALA A C 1
ATOM 758 O O . ALA A 1 101 ? -0.788 -0.037 -6.084 1.00 93.50 101 ALA A O 1
ATOM 759 N N . THR A 1 102 ? -0.327 0.516 -8.214 1.00 94.94 102 THR A N 1
ATOM 760 C CA . THR A 1 102 ? -1.523 1.338 -8.424 1.00 94.94 102 THR A CA 1
ATOM 761 C C . THR A 1 102 ? -2.798 0.515 -8.248 1.00 94.94 102 THR A C 1
ATOM 763 O O . THR A 1 102 ? -3.683 0.914 -7.495 1.00 94.94 102 THR A O 1
ATOM 766 N N . THR A 1 103 ? -2.897 -0.658 -8.873 1.00 95.50 103 THR A N 1
ATOM 767 C CA . THR A 1 103 ? -4.085 -1.529 -8.788 1.00 95.50 103 THR A CA 1
ATOM 768 C C . THR A 1 103 ? -4.354 -2.028 -7.367 1.00 95.50 103 THR A C 1
ATOM 770 O O . THR A 1 103 ? -5.503 -1.986 -6.922 1.00 95.50 103 THR A O 1
ATOM 773 N N . VAL A 1 104 ? -3.317 -2.372 -6.597 1.00 95.31 104 VAL A N 1
ATOM 774 C CA . VAL A 1 104 ? -3.449 -2.674 -5.158 1.00 95.31 104 VAL A CA 1
ATOM 775 C C . VAL A 1 104 ? -3.993 -1.469 -4.377 1.00 95.31 104 VAL A C 1
ATOM 777 O O . VAL A 1 104 ? -4.904 -1.620 -3.556 1.00 95.31 104 VAL A O 1
ATOM 780 N N . TYR A 1 105 ? -3.492 -0.260 -4.650 1.00 95.25 105 TYR A N 1
ATOM 781 C CA . TYR A 1 105 ? -3.985 0.972 -4.020 1.00 95.25 105 TYR A CA 1
ATOM 782 C C . TYR A 1 105 ? -5.449 1.269 -4.371 1.00 95.25 105 TYR A C 1
ATOM 784 O O . TYR A 1 105 ? -6.214 1.698 -3.506 1.00 95.25 105 TYR A O 1
ATOM 792 N N . LEU A 1 106 ? -5.875 1.008 -5.608 1.00 95.94 106 LEU A N 1
ATOM 793 C CA . LEU A 1 106 ? -7.268 1.202 -6.020 1.00 95.94 106 LEU A CA 1
ATOM 794 C C . LEU A 1 106 ? -8.220 0.306 -5.225 1.00 95.94 106 LEU A C 1
ATOM 796 O O . LEU A 1 106 ? -9.259 0.784 -4.769 1.00 95.94 106 LEU A O 1
ATOM 800 N N . VAL A 1 107 ? -7.854 -0.958 -4.981 1.00 96.19 107 VAL A N 1
ATOM 801 C CA . VAL A 1 107 ? -8.657 -1.871 -4.145 1.00 96.19 107 VAL A CA 1
ATOM 802 C C . VAL A 1 107 ? -8.845 -1.307 -2.737 1.00 96.19 107 VAL A C 1
ATOM 804 O O . VAL A 1 107 ? -9.966 -1.287 -2.223 1.00 96.19 107 VAL A O 1
ATOM 807 N N . MET A 1 108 ? -7.778 -0.779 -2.132 1.00 95.81 108 MET A N 1
ATOM 808 C CA . MET A 1 108 ? -7.868 -0.093 -0.841 1.00 95.81 108 MET A CA 1
ATOM 809 C C . MET A 1 108 ? -8.846 1.090 -0.903 1.00 95.81 108 MET A C 1
ATOM 811 O O . MET A 1 108 ? -9.694 1.225 -0.019 1.00 95.81 108 MET A O 1
ATOM 815 N N . TYR A 1 109 ? -8.774 1.925 -1.943 1.00 96.56 109 TYR A N 1
ATOM 816 C CA . TYR A 1 109 ? -9.677 3.066 -2.095 1.00 96.56 109 TYR A CA 1
ATOM 817 C C . TYR A 1 109 ? -11.140 2.650 -2.287 1.00 96.56 109 TYR A C 1
ATOM 819 O O . TYR A 1 109 ? -12.018 3.265 -1.680 1.00 96.56 109 TYR A O 1
ATOM 827 N N . PHE A 1 110 ? -11.424 1.582 -3.039 1.00 96.69 110 PHE A N 1
ATOM 828 C CA . PHE A 1 110 ? -12.781 1.035 -3.141 1.00 96.69 110 PHE A CA 1
ATOM 829 C C . PHE A 1 110 ? -13.332 0.632 -1.774 1.00 96.69 110 PHE A C 1
ATOM 831 O O . PHE A 1 110 ? -14.439 1.039 -1.409 1.00 96.69 110 PHE A O 1
ATOM 838 N N . ILE A 1 111 ? -12.546 -0.115 -0.991 1.00 95.69 111 ILE A N 1
ATOM 839 C CA . ILE A 1 111 ? -12.926 -0.525 0.366 1.00 95.69 111 ILE A CA 1
ATOM 840 C C . ILE A 1 111 ? -13.136 0.708 1.250 1.00 95.69 111 ILE A C 1
ATOM 842 O O . ILE A 1 111 ? -14.114 0.766 1.992 1.00 95.69 111 ILE A O 1
ATOM 846 N N . MET A 1 112 ? -12.264 1.712 1.152 1.00 96.25 112 MET A N 1
ATOM 847 C CA . MET A 1 112 ? -12.350 2.942 1.937 1.00 96.25 112 MET A CA 1
ATOM 848 C C . MET A 1 112 ? -13.631 3.732 1.636 1.00 96.25 112 MET A C 1
ATOM 850 O O . MET A 1 112 ? -14.340 4.121 2.565 1.00 96.25 112 MET A O 1
ATOM 854 N N . TYR A 1 113 ? -13.973 3.942 0.361 1.00 96.56 113 TYR A N 1
ATOM 855 C CA . TYR A 1 113 ? -15.207 4.637 -0.012 1.00 96.56 113 TYR A CA 1
ATOM 856 C C . TYR A 1 113 ? -16.456 3.840 0.381 1.00 96.56 113 TYR A C 1
ATOM 858 O O . TYR A 1 113 ? -17.398 4.413 0.936 1.00 96.56 113 TYR A O 1
ATOM 866 N N . ALA A 1 114 ? -16.450 2.519 0.179 1.00 95.25 114 ALA A N 1
ATOM 867 C CA . ALA A 1 114 ? -17.540 1.647 0.610 1.00 95.25 114 ALA A CA 1
ATOM 868 C C . ALA A 1 114 ? -17.723 1.674 2.138 1.00 95.25 114 ALA A C 1
ATOM 870 O O . ALA A 1 114 ? -18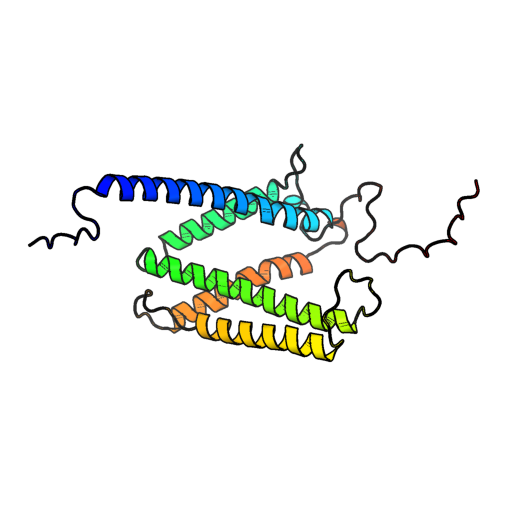.846 1.801 2.632 1.00 95.25 114 ALA A O 1
ATOM 871 N N . ALA A 1 115 ? -16.625 1.626 2.898 1.00 94.75 115 ALA A N 1
ATOM 872 C CA . ALA A 1 115 ? -16.635 1.738 4.352 1.00 94.75 115 ALA A CA 1
ATOM 873 C C . ALA A 1 115 ? -17.169 3.100 4.807 1.00 94.75 115 ALA A C 1
ATOM 875 O O . ALA A 1 115 ? -17.960 3.162 5.745 1.00 94.75 115 ALA A O 1
ATOM 876 N N . ALA A 1 116 ? -16.806 4.183 4.121 1.00 93.06 116 ALA A N 1
ATOM 877 C CA . ALA A 1 116 ? -17.289 5.516 4.447 1.00 93.06 116 ALA A CA 1
ATOM 878 C C . ALA A 1 116 ? -18.815 5.635 4.249 1.00 93.06 116 ALA A C 1
ATOM 880 O O . ALA A 1 116 ? -19.503 6.207 5.102 1.00 93.06 116 ALA A O 1
ATOM 881 N N . ILE A 1 117 ? -19.360 5.058 3.168 1.00 93.25 117 ILE A N 1
ATOM 882 C CA . ILE A 1 117 ? -20.813 4.960 2.953 1.00 93.25 117 ILE A CA 1
ATOM 883 C C . ILE A 1 117 ? -21.437 4.115 4.067 1.00 93.25 117 ILE A C 1
ATOM 885 O O . ILE A 1 117 ? -22.344 4.592 4.745 1.00 93.25 117 ILE A O 1
ATOM 889 N N . LYS A 1 118 ? -20.923 2.903 4.318 1.00 93.88 118 LYS A N 1
ATOM 890 C CA . LYS A 1 118 ? -21.433 1.995 5.360 1.00 93.88 118 LYS A CA 1
ATOM 891 C C . LYS A 1 118 ? -21.476 2.670 6.731 1.00 93.88 118 LYS A C 1
ATOM 893 O O . LYS A 1 118 ? -22.521 2.649 7.375 1.00 93.88 118 LYS A O 1
ATOM 898 N N . LEU A 1 119 ? -20.400 3.346 7.134 1.00 91.25 119 LEU A N 1
ATOM 899 C CA . LEU A 1 119 ? -20.290 4.039 8.419 1.00 91.25 119 LEU A CA 1
ATOM 900 C C . LEU A 1 119 ? -21.306 5.178 8.561 1.00 91.25 119 LEU A C 1
ATOM 902 O O . LEU A 1 119 ? -21.679 5.556 9.670 1.00 91.25 119 LEU A O 1
ATOM 906 N N . ARG A 1 120 ? -21.788 5.754 7.452 1.00 90.62 120 ARG A N 1
ATOM 907 C CA . ARG A 1 120 ? -22.860 6.758 7.495 1.00 90.62 120 ARG A CA 1
ATOM 908 C C . ARG A 1 120 ? -24.208 6.164 7.911 1.00 90.62 120 ARG A C 1
ATOM 910 O O . ARG A 1 120 ? -25.041 6.906 8.428 1.00 90.62 120 ARG A O 1
ATOM 917 N N . TYR A 1 121 ? -24.411 4.869 7.687 1.00 89.88 121 TYR A N 1
ATOM 918 C CA . TYR A 1 121 ? -25.631 4.151 8.049 1.00 89.88 121 TYR A CA 1
ATOM 919 C C . TYR A 1 121 ? -25.485 3.350 9.341 1.00 89.88 121 TYR A C 1
ATOM 921 O O . TYR A 1 121 ? -26.419 3.340 10.133 1.00 89.88 121 TYR A O 1
ATOM 929 N N . SER A 1 122 ? -24.343 2.694 9.559 1.00 90.00 122 SER A N 1
ATOM 930 C CA . SER A 1 122 ? -24.141 1.808 10.709 1.00 90.00 122 SER A CA 1
ATOM 931 C C . SER A 1 122 ? -23.847 2.553 12.007 1.00 90.00 122 SER A C 1
ATOM 933 O O . SER A 1 122 ? -24.220 2.073 13.069 1.00 90.00 122 SER A O 1
ATOM 935 N N . GLU A 1 123 ? -23.195 3.715 11.933 1.00 89.19 123 GLU A N 1
ATOM 936 C CA . GLU A 1 123 ? -22.797 4.490 13.113 1.00 89.19 123 GLU A CA 1
ATOM 937 C C . GLU A 1 123 ? -23.099 5.991 12.940 1.00 89.19 123 GLU A C 1
ATOM 939 O O . GLU A 1 123 ? -22.187 6.826 12.845 1.00 89.19 123 GLU A O 1
ATOM 944 N N . PRO A 1 124 ? -24.382 6.375 12.830 1.00 83.56 124 PRO A N 1
ATOM 945 C CA . PRO A 1 124 ? -24.766 7.760 12.563 1.00 83.56 124 PRO A CA 1
ATOM 946 C C . PRO A 1 124 ? -24.389 8.720 13.703 1.00 83.56 124 PRO A C 1
ATOM 948 O O . PRO A 1 124 ? -24.039 9.871 13.427 1.00 83.56 124 PRO A O 1
ATOM 951 N N . ASP A 1 125 ? -24.401 8.235 14.947 1.00 83.06 125 ASP A N 1
ATOM 952 C CA . ASP A 1 125 ? -24.250 9.051 16.159 1.00 83.06 125 ASP A CA 1
ATOM 953 C C . ASP A 1 125 ? -22.806 9.181 16.654 1.00 83.06 125 ASP A C 1
ATOM 955 O O . ASP A 1 125 ? -22.538 9.941 17.586 1.00 83.06 125 ASP A O 1
ATOM 959 N N . THR A 1 126 ? -21.849 8.502 16.012 1.00 86.25 126 THR A N 1
ATOM 960 C CA . THR A 1 126 ? -20.431 8.631 16.365 1.00 86.25 126 THR A CA 1
ATOM 961 C C . THR A 1 126 ? -19.997 10.100 16.226 1.00 86.25 126 THR A C 1
ATOM 963 O O . THR A 1 126 ? -20.253 10.715 15.179 1.00 86.25 126 THR A O 1
ATOM 966 N N . PRO A 1 127 ? -19.358 10.701 17.252 1.00 83.06 127 PRO A N 1
ATOM 967 C CA . PRO A 1 127 ? -18.887 12.080 17.194 1.00 83.06 127 PRO A CA 1
ATOM 968 C C . PRO A 1 127 ? -17.817 12.213 16.107 1.00 83.06 127 PRO A C 1
ATOM 970 O O . PRO A 1 127 ? -16.823 11.491 16.087 1.00 83.06 127 PRO A O 1
ATOM 973 N N . ARG A 1 128 ? -18.035 13.133 15.162 1.00 84.94 128 ARG A N 1
ATOM 974 C CA . ARG A 1 128 ? -17.153 13.349 14.008 1.00 84.94 128 ARG A CA 1
ATOM 975 C C . ARG A 1 128 ? -16.692 14.805 14.009 1.00 84.94 128 ARG A C 1
ATOM 977 O O . ARG A 1 128 ? -17.556 15.672 13.871 1.00 84.94 128 ARG A O 1
ATOM 984 N N . PRO A 1 129 ? -15.379 15.082 14.100 1.00 88.00 129 PRO A N 1
ATOM 985 C CA . PRO A 1 129 ? -14.849 16.445 13.995 1.00 88.00 129 PRO A CA 1
ATOM 986 C C . PRO A 1 129 ? -15.201 17.117 12.662 1.00 88.00 129 PRO A C 1
ATOM 988 O O . PRO A 1 129 ? -15.348 18.332 12.591 1.00 88.00 129 PRO A O 1
ATOM 991 N N . PHE A 1 130 ? -15.369 16.311 11.610 1.00 89.19 130 PHE A N 1
ATOM 992 C CA . PHE A 1 130 ? -15.753 16.754 10.278 1.00 89.19 130 PHE A CA 1
ATOM 993 C C . PHE A 1 130 ? -16.926 15.929 9.742 1.00 89.19 130 PHE A C 1
ATOM 995 O O . PHE A 1 130 ? -16.969 14.704 9.883 1.00 89.19 130 PHE A O 1
ATOM 1002 N N . ARG A 1 131 ? -17.886 16.594 9.093 1.00 84.88 131 ARG A N 1
ATOM 1003 C CA . ARG A 1 131 ? -19.039 15.958 8.446 1.00 84.88 131 ARG A CA 1
ATOM 1004 C C . ARG A 1 131 ? -19.151 16.463 7.014 1.00 84.88 131 ARG A C 1
ATOM 1006 O O . ARG A 1 131 ? -19.162 17.667 6.789 1.00 84.88 131 ARG A O 1
ATOM 1013 N N . VAL A 1 132 ? -19.296 15.535 6.068 1.00 89.06 132 VAL A N 1
ATOM 1014 C CA . VAL A 1 132 ? -19.569 15.871 4.666 1.00 89.06 132 VAL A CA 1
ATOM 1015 C C . VAL A 1 132 ? -20.887 16.662 4.594 1.00 89.06 132 VAL A C 1
ATOM 1017 O O . VAL A 1 132 ? -21.898 16.194 5.142 1.00 89.06 132 VAL A O 1
ATOM 1020 N N . PRO A 1 133 ? -20.892 17.855 3.971 1.00 86.25 133 PRO A N 1
ATOM 1021 C CA . PRO A 1 133 ? -22.104 18.650 3.805 1.00 86.25 133 PRO A CA 1
ATOM 1022 C C . PRO A 1 133 ? -23.122 17.902 2.931 1.00 86.25 133 PRO A C 1
ATOM 1024 O O . PRO A 1 133 ? -22.758 17.077 2.100 1.00 86.25 133 PRO A O 1
ATOM 1027 N N . GLY A 1 134 ? -24.419 18.154 3.128 1.00 85.75 134 GLY A N 1
ATOM 1028 C CA . GLY A 1 134 ? -25.480 17.475 2.363 1.00 85.75 134 GLY A CA 1
ATOM 1029 C C . GLY A 1 134 ? -25.878 16.085 2.884 1.00 85.75 134 GLY A C 1
ATOM 1030 O O . GLY A 1 134 ? -26.611 15.351 2.220 1.00 85.75 134 GLY A O 1
ATOM 1031 N N . GLY A 1 135 ? -25.430 15.701 4.083 1.00 87.38 135 GLY A N 1
ATOM 1032 C CA . GLY A 1 135 ? -25.943 14.526 4.790 1.00 87.38 135 GLY A CA 1
ATOM 1033 C C . GLY A 1 135 ? -25.670 13.201 4.069 1.00 87.38 135 GLY A C 1
ATOM 1034 O O . GLY A 1 135 ? -24.531 12.901 3.721 1.00 87.38 135 GLY A O 1
ATOM 1035 N N . LYS A 1 136 ? -26.708 12.371 3.888 1.00 90.12 136 LYS A N 1
ATOM 1036 C CA . LYS A 1 136 ? -26.589 11.082 3.178 1.00 90.12 136 LYS A CA 1
ATOM 1037 C C . LYS A 1 136 ? -26.362 11.279 1.677 1.00 90.12 136 LYS A C 1
ATOM 1039 O O . LYS A 1 136 ? -25.538 10.576 1.105 1.00 90.12 136 LYS A O 1
ATOM 1044 N N . LEU A 1 137 ? -27.048 12.247 1.065 1.00 92.31 137 LEU A N 1
ATOM 1045 C CA . LEU A 1 137 ? -26.911 12.542 -0.361 1.00 92.31 137 LEU A CA 1
ATOM 1046 C C . LEU A 1 137 ? -25.498 13.038 -0.683 1.00 92.31 137 LEU A C 1
ATOM 1048 O O . LEU A 1 137 ? -24.852 12.491 -1.567 1.00 92.31 137 LEU A O 1
ATOM 1052 N N . GLY A 1 138 ? -24.981 13.999 0.090 1.00 92.75 138 GLY A N 1
ATOM 1053 C CA . GLY A 1 138 ? -23.609 14.487 -0.081 1.00 92.75 138 GLY A CA 1
ATOM 1054 C C . GLY A 1 138 ? -22.557 13.387 0.085 1.00 92.75 138 GLY A C 1
ATOM 1055 O O . GLY A 1 138 ? -21.588 13.339 -0.667 1.00 92.75 138 GLY A O 1
ATOM 1056 N N . MET A 1 139 ? -22.787 12.444 1.007 1.00 93.94 139 MET A N 1
ATOM 1057 C CA . MET A 1 139 ? -21.912 11.284 1.180 1.00 93.94 139 MET A CA 1
ATOM 1058 C C . MET A 1 139 ? -21.920 10.354 -0.042 1.00 93.94 139 MET A C 1
ATOM 1060 O O . MET A 1 139 ? -20.857 9.916 -0.474 1.00 93.94 139 MET A O 1
ATOM 1064 N N . TRP A 1 140 ? -23.096 10.070 -0.609 1.00 94.19 140 TRP A N 1
ATOM 1065 C CA . TRP A 1 140 ? -23.223 9.250 -1.817 1.00 94.19 140 TRP A CA 1
ATOM 1066 C C . TRP A 1 140 ? -22.644 9.921 -3.053 1.00 94.19 140 TRP A C 1
ATOM 1068 O O . TRP A 1 140 ? -22.001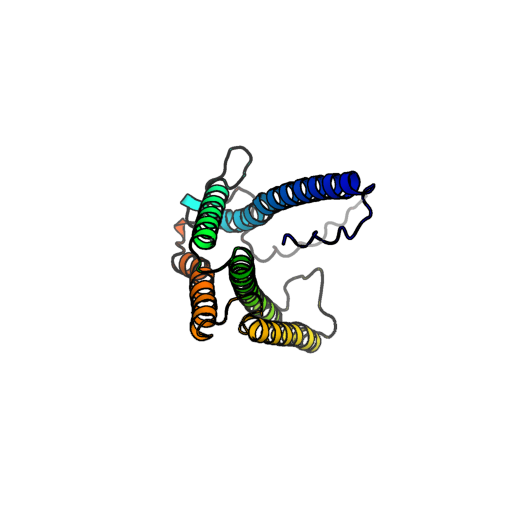 9.245 -3.845 1.00 94.19 140 TRP A O 1
ATOM 1078 N N . LEU A 1 141 ? -22.823 11.232 -3.209 1.00 96.00 141 LEU A N 1
ATOM 1079 C CA . LEU A 1 141 ? -22.220 11.965 -4.319 1.00 96.00 141 LEU A CA 1
ATOM 1080 C C . LEU A 1 141 ? -20.693 11.931 -4.222 1.00 96.00 141 LEU A C 1
ATOM 1082 O O . LEU A 1 141 ? -20.035 11.577 -5.192 1.00 96.00 141 LEU A O 1
ATOM 1086 N N . LEU A 1 142 ? -20.128 12.213 -3.045 1.00 95.12 142 LEU A N 1
ATOM 1087 C CA . LEU A 1 142 ? -18.679 12.205 -2.840 1.00 95.12 142 LEU A CA 1
ATOM 1088 C C . LEU A 1 142 ? -18.076 10.804 -3.015 1.00 95.12 142 LEU A C 1
ATOM 1090 O O . LEU A 1 142 ? -17.142 10.619 -3.792 1.00 95.12 142 LEU A O 1
ATOM 1094 N N . ALA A 1 143 ? -18.587 9.817 -2.277 1.00 95.06 143 ALA A N 1
ATOM 1095 C CA . ALA A 1 143 ? -18.033 8.469 -2.305 1.00 95.06 143 ALA A CA 1
ATOM 1096 C C . ALA A 1 143 ? -18.388 7.725 -3.595 1.00 95.06 143 ALA A C 1
ATOM 1098 O O . ALA A 1 143 ? -17.554 6.992 -4.109 1.00 95.06 143 ALA A O 1
ATOM 1099 N N . GLY A 1 144 ? -19.581 7.945 -4.150 1.00 95.62 144 GLY A N 1
ATOM 1100 C CA . GLY A 1 144 ? -19.978 7.407 -5.450 1.00 95.62 144 GLY A CA 1
ATOM 1101 C C . GLY A 1 144 ? -19.121 7.966 -6.581 1.00 95.62 144 GLY A C 1
ATOM 1102 O O . GLY A 1 144 ? -18.641 7.194 -7.407 1.00 95.62 144 GLY A O 1
ATOM 1103 N N . TRP A 1 145 ? -18.838 9.274 -6.575 1.00 96.81 145 TRP A N 1
ATOM 1104 C CA . TRP A 1 145 ? -17.889 9.875 -7.514 1.00 96.81 145 TRP A CA 1
ATOM 1105 C C . TRP A 1 145 ? -16.480 9.305 -7.346 1.00 96.81 145 TRP A C 1
ATOM 1107 O O . TRP A 1 145 ? -15.845 8.940 -8.331 1.00 96.81 145 TRP A O 1
ATOM 1117 N N . GLY A 1 146 ? -16.008 9.166 -6.103 1.00 96.38 146 GLY A N 1
ATOM 1118 C CA . GLY A 1 146 ? -14.725 8.531 -5.802 1.00 96.38 146 GLY A CA 1
ATOM 1119 C C . GLY A 1 146 ? -14.639 7.107 -6.353 1.00 96.38 146 GLY A C 1
ATOM 1120 O O . GLY A 1 146 ? -13.688 6.782 -7.053 1.00 96.38 146 GLY A O 1
ATOM 1121 N N . ILE A 1 147 ? -15.660 6.280 -6.119 1.00 97.00 147 ILE A N 1
ATOM 1122 C CA . ILE A 1 147 ? -15.747 4.911 -6.650 1.00 97.00 147 ILE A CA 1
ATOM 1123 C C . ILE A 1 147 ? -15.750 4.915 -8.183 1.00 97.00 147 ILE A C 1
ATOM 1125 O O . ILE A 1 147 ? -15.016 4.135 -8.783 1.00 97.00 147 ILE A O 1
ATOM 1129 N N . ALA A 1 148 ? -16.522 5.797 -8.824 1.00 97.06 148 ALA A N 1
ATOM 1130 C CA . ALA A 1 148 ? -16.551 5.906 -10.282 1.00 97.06 148 ALA A CA 1
ATOM 1131 C C . ALA A 1 148 ? -15.179 6.307 -10.853 1.00 97.06 148 ALA A C 1
ATOM 1133 O O . ALA A 1 148 ? -14.706 5.693 -11.808 1.00 97.06 148 ALA A O 1
ATOM 1134 N N . ALA A 1 149 ? -14.504 7.278 -10.231 1.00 96.69 149 ALA A N 1
ATOM 1135 C CA . ALA A 1 149 ? -13.163 7.704 -10.616 1.00 96.69 149 ALA A CA 1
ATOM 1136 C C . ALA A 1 149 ? -12.128 6.582 -10.430 1.00 96.69 149 ALA A C 1
ATOM 1138 O O . ALA A 1 149 ? -11.346 6.322 -11.340 1.00 96.69 149 ALA A O 1
ATOM 1139 N N . MET A 1 150 ? -12.148 5.870 -9.298 1.00 96.25 150 MET A N 1
ATOM 1140 C CA . MET A 1 150 ? -11.268 4.714 -9.078 1.00 96.25 150 MET A CA 1
ATOM 1141 C C . MET A 1 150 ? -11.555 3.584 -10.077 1.00 96.25 150 MET A C 1
ATOM 1143 O O . MET A 1 150 ? -10.621 2.948 -10.554 1.00 96.25 150 MET A O 1
ATOM 1147 N N . GLY A 1 151 ? -12.825 3.364 -10.443 1.00 95.81 151 GLY A N 1
ATOM 1148 C CA . GLY A 1 151 ? -13.236 2.423 -11.493 1.00 95.81 151 GLY A CA 1
ATOM 1149 C C . GLY A 1 151 ? -12.663 2.783 -12.854 1.00 95.81 151 GLY A C 1
ATOM 1150 O O . GLY A 1 151 ? -12.095 1.932 -13.530 1.00 95.81 151 GLY A O 1
ATOM 1151 N N . PHE A 1 152 ? -12.735 4.058 -13.221 1.00 95.75 152 PHE A N 1
ATOM 1152 C CA . PHE A 1 152 ? -12.134 4.556 -14.450 1.00 95.75 152 PHE A CA 1
ATOM 1153 C C . PHE A 1 152 ? -10.609 4.360 -14.471 1.00 95.75 152 PHE A C 1
ATOM 1155 O O . PHE A 1 152 ? -10.073 3.826 -15.439 1.00 95.75 152 PHE A O 1
ATOM 1162 N N . VAL A 1 153 ? -9.911 4.711 -13.384 1.00 94.88 153 VAL A N 1
ATOM 1163 C CA . VAL A 1 153 ? -8.454 4.512 -13.275 1.00 94.88 153 VAL A CA 1
ATOM 1164 C C . VAL A 1 153 ? -8.088 3.025 -13.298 1.00 94.88 153 VAL A C 1
ATOM 1166 O O . VAL A 1 153 ? -7.085 2.662 -13.904 1.00 94.88 153 VAL A O 1
ATOM 1169 N N . PHE A 1 154 ? -8.905 2.152 -12.703 1.00 93.88 154 PHE A N 1
ATOM 1170 C CA . PHE A 1 154 ? -8.694 0.704 -12.754 1.00 93.88 154 PHE A CA 1
ATOM 1171 C C . PHE A 1 154 ? -8.767 0.171 -14.188 1.00 93.88 154 PHE A C 1
ATOM 1173 O O . PHE A 1 154 ? -7.895 -0.590 -14.597 1.00 93.88 154 PHE A O 1
ATOM 1180 N N . VAL A 1 155 ? -9.758 0.613 -14.971 1.00 92.31 155 VAL A N 1
ATOM 1181 C CA . VAL A 1 155 ? -9.871 0.249 -16.392 1.00 92.31 155 VAL A CA 1
ATOM 1182 C C . VAL A 1 155 ? -8.659 0.743 -17.183 1.00 92.31 155 VAL A C 1
ATOM 1184 O O . VAL A 1 155 ? -8.123 -0.010 -17.988 1.00 92.31 155 VAL A O 1
ATOM 1187 N N . ILE A 1 156 ? -8.177 1.964 -16.921 1.00 91.88 156 ILE A N 1
ATOM 1188 C CA . ILE A 1 156 ? -6.951 2.480 -17.552 1.00 91.88 156 ILE A CA 1
ATOM 1189 C C . ILE A 1 156 ? -5.733 1.638 -17.168 1.00 91.88 156 ILE A C 1
ATOM 1191 O O . ILE A 1 156 ? -4.921 1.330 -18.031 1.00 91.88 156 ILE A O 1
ATOM 1195 N N . ALA A 1 157 ? -5.603 1.244 -15.901 1.00 90.31 157 ALA A N 1
ATOM 1196 C CA . ALA A 1 157 ? -4.465 0.457 -15.434 1.00 90.31 157 ALA A CA 1
ATOM 1197 C C . ALA A 1 157 ? -4.382 -0.929 -16.100 1.00 90.31 157 ALA A C 1
ATOM 1199 O O . ALA A 1 157 ? -3.287 -1.472 -16.225 1.00 90.31 157 ALA A O 1
ATOM 1200 N N . MET A 1 158 ? -5.513 -1.485 -16.550 1.00 87.00 158 MET A N 1
ATOM 1201 C CA . MET A 1 158 ? -5.554 -2.742 -17.309 1.00 87.00 158 MET A CA 1
ATOM 1202 C C . MET A 1 158 ? -5.066 -2.591 -18.757 1.00 87.00 158 MET A C 1
ATOM 1204 O O . MET A 1 158 ? -4.754 -3.593 -19.391 1.00 87.00 158 MET A O 1
ATOM 1208 N N . VAL A 1 159 ? -4.957 -1.367 -19.281 1.00 87.81 159 VAL A N 1
ATOM 1209 C CA . VAL A 1 159 ? -4.393 -1.121 -20.612 1.00 87.81 159 VAL A CA 1
ATOM 1210 C C . VAL A 1 159 ? -2.868 -1.021 -20.489 1.00 87.81 159 VAL A C 1
ATOM 1212 O O . VAL A 1 159 ? -2.382 -0.121 -19.798 1.00 87.81 159 VAL A O 1
ATOM 1215 N N . PRO A 1 160 ? -2.092 -1.909 -21.139 1.00 84.56 160 PRO A N 1
ATOM 1216 C CA . PRO A 1 160 ? -0.641 -1.874 -21.039 1.00 84.56 160 PRO A CA 1
ATOM 1217 C C . PRO A 1 160 ? -0.092 -0.562 -21.626 1.00 84.56 160 PRO A C 1
ATOM 1219 O O . PRO A 1 160 ? -0.464 -0.180 -22.741 1.00 84.56 160 PRO A O 1
ATOM 1222 N N . PRO A 1 161 ? 0.785 0.153 -20.900 1.00 82.25 161 PRO A N 1
ATOM 1223 C CA . PRO A 1 161 ? 1.433 1.347 -21.423 1.00 82.25 161 PRO A CA 1
ATOM 1224 C C . PRO A 1 161 ? 2.370 1.002 -22.589 1.00 82.25 161 PRO A C 1
ATOM 1226 O O . PRO A 1 161 ? 2.966 -0.070 -22.632 1.00 82.25 161 PRO A O 1
ATOM 1229 N N . THR A 1 162 ? 2.562 1.953 -23.509 1.00 81.75 162 THR A N 1
ATOM 1230 C CA . THR A 1 162 ? 3.401 1.812 -24.725 1.00 81.75 162 THR A CA 1
ATOM 1231 C C . THR A 1 162 ? 4.865 1.434 -24.468 1.00 81.75 162 THR A C 1
ATOM 1233 O O . THR A 1 162 ? 5.605 1.111 -25.390 1.00 81.75 162 THR A O 1
ATOM 1236 N N . GLN A 1 163 ? 5.300 1.541 -23.217 1.00 80.25 163 GLN A N 1
ATOM 1237 C CA . GLN A 1 163 ? 6.633 1.238 -22.729 1.00 80.25 163 GLN A CA 1
ATOM 1238 C C . GLN A 1 163 ? 6.857 -0.262 -22.514 1.00 80.25 163 GLN A C 1
ATOM 1240 O O . GLN A 1 163 ? 8.004 -0.674 -22.387 1.00 80.25 163 GLN A O 1
ATOM 1245 N N . ILE A 1 164 ? 5.792 -1.062 -22.453 1.00 73.25 164 ILE A N 1
ATOM 1246 C CA . ILE A 1 164 ? 5.875 -2.517 -22.360 1.00 73.25 164 ILE A CA 1
ATOM 1247 C C . ILE A 1 164 ? 5.892 -3.068 -23.793 1.00 73.25 164 ILE A C 1
ATOM 1249 O O . ILE A 1 164 ? 4.991 -2.726 -24.564 1.00 73.25 164 ILE A O 1
ATOM 1253 N N . PRO A 1 165 ? 6.898 -3.881 -24.183 1.00 67.19 165 PRO A N 1
ATOM 1254 C CA . PRO A 1 165 ? 6.942 -4.505 -25.503 1.00 67.19 165 PRO A CA 1
ATOM 1255 C C . PRO A 1 165 ? 5.628 -5.225 -25.814 1.00 67.19 165 PRO A C 1
ATOM 1257 O O . PRO A 1 165 ? 5.009 -5.776 -24.906 1.00 67.19 165 PRO A O 1
ATOM 1260 N N . GLU A 1 166 ? 5.224 -5.253 -27.087 1.00 58.69 166 GLU A N 1
ATOM 1261 C CA . GLU A 1 166 ? 4.028 -5.969 -27.549 1.00 58.69 166 GLU A CA 1
ATOM 1262 C C . GLU A 1 166 ? 4.144 -7.483 -27.265 1.00 58.69 166 GLU A C 1
ATOM 1264 O O . GLU A 1 166 ? 4.544 -8.280 -28.111 1.00 58.69 166 GLU A O 1
ATOM 1269 N N . GLY A 1 167 ? 3.837 -7.892 -26.036 1.00 60.00 167 GLY A N 1
ATOM 1270 C CA . GLY A 1 167 ? 3.511 -9.262 -25.672 1.00 60.00 167 GLY A CA 1
ATOM 1271 C C . GLY A 1 167 ? 2.027 -9.528 -25.909 1.00 60.00 167 GLY A C 1
ATOM 1272 O O . GLY A 1 167 ? 1.258 -8.633 -26.256 1.00 60.00 167 GLY A O 1
ATOM 1273 N N . THR A 1 168 ? 1.578 -10.761 -25.677 1.00 62.50 168 THR A N 1
ATOM 1274 C CA . THR A 1 168 ? 0.140 -11.033 -25.572 1.00 62.50 168 THR A CA 1
ATOM 1275 C C . THR A 1 168 ? -0.435 -10.197 -24.420 1.00 62.50 168 THR A C 1
ATOM 1277 O O . THR A 1 168 ? -0.000 -10.422 -23.287 1.00 62.50 168 THR A O 1
ATOM 1280 N N . PRO A 1 169 ? -1.408 -9.286 -24.650 1.00 66.88 169 PRO A N 1
ATOM 1281 C CA . PRO A 1 169 ? -1.990 -8.425 -23.604 1.00 66.88 169 PRO A CA 1
ATOM 1282 C C . PRO A 1 169 ? -2.426 -9.197 -22.351 1.00 66.88 169 PRO A C 1
ATOM 1284 O O . PRO A 1 169 ? -2.296 -8.729 -21.221 1.00 66.88 169 PRO A O 1
ATOM 1287 N N . LEU A 1 170 ? -2.820 -10.454 -22.561 1.00 77.19 170 LEU A N 1
ATOM 1288 C CA . LEU A 1 170 ? -3.194 -11.406 -21.531 1.00 77.19 170 LEU A CA 1
ATOM 1289 C C . LEU A 1 170 ? -2.120 -11.619 -20.444 1.00 77.19 170 LEU A C 1
ATOM 1291 O O . LEU A 1 170 ? -2.472 -11.820 -19.288 1.00 77.19 170 LEU A O 1
ATOM 1295 N N . THR A 1 171 ? -0.824 -11.567 -20.765 1.00 82.00 171 THR A N 1
ATOM 1296 C CA . THR A 1 171 ? 0.243 -11.787 -19.769 1.00 82.00 171 THR A CA 1
ATOM 1297 C C . THR A 1 171 ? 0.306 -10.642 -18.759 1.00 82.00 171 THR A C 1
ATOM 1299 O O . THR A 1 171 ? 0.408 -10.890 -17.558 1.00 82.00 171 THR A O 1
ATOM 1302 N N . TYR A 1 172 ? 0.188 -9.401 -19.239 1.00 85.81 172 TYR A N 1
ATOM 1303 C CA . TYR A 1 172 ? 0.161 -8.201 -18.403 1.00 85.81 172 TYR A CA 1
ATOM 1304 C C . TYR A 1 172 ? -1.087 -8.174 -17.513 1.00 85.81 172 TYR A C 1
ATOM 1306 O O . TYR A 1 172 ? -0.989 -8.009 -16.298 1.00 85.81 172 TYR A O 1
ATOM 1314 N N . GLU A 1 173 ? -2.261 -8.413 -18.100 1.00 89.06 173 GLU A N 1
ATOM 1315 C CA . GLU A 1 173 ? -3.528 -8.426 -17.365 1.00 89.06 173 GLU A CA 1
ATOM 1316 C C . GLU A 1 173 ? -3.552 -9.520 -16.287 1.00 89.06 173 GLU A C 1
ATOM 1318 O O . GLU A 1 173 ? -3.917 -9.253 -15.141 1.00 89.06 173 GLU A O 1
ATOM 1323 N N . ILE A 1 174 ? -3.104 -10.741 -16.615 1.00 89.12 174 ILE A N 1
ATOM 1324 C CA . ILE A 1 174 ? -2.988 -11.836 -15.641 1.00 89.12 174 ILE A CA 1
ATOM 1325 C C . ILE A 1 174 ? -2.027 -11.448 -14.520 1.00 89.12 174 ILE A C 1
ATOM 1327 O O . ILE A 1 174 ? -2.358 -11.651 -13.351 1.00 89.12 174 ILE A O 1
ATOM 1331 N N . PHE A 1 175 ? -0.863 -10.883 -14.849 1.00 88.38 175 PHE A N 1
ATOM 1332 C CA . PHE A 1 175 ? 0.100 -10.434 -13.848 1.00 88.38 175 PHE A CA 1
ATOM 1333 C C . PHE A 1 175 ? -0.526 -9.423 -12.878 1.00 88.38 175 PHE A C 1
ATOM 1335 O O . PHE A 1 175 ? -0.429 -9.604 -11.662 1.00 88.38 175 PHE A O 1
ATOM 1342 N N . LEU A 1 176 ? -1.236 -8.413 -13.390 1.00 92.12 176 LEU A N 1
ATOM 1343 C CA . LEU A 1 176 ? -1.902 -7.415 -12.555 1.00 92.12 176 LEU A CA 1
ATOM 1344 C C . LEU A 1 176 ? -3.017 -8.005 -11.697 1.00 92.12 176 LEU A C 1
ATOM 1346 O O . LEU A 1 176 ? -3.076 -7.725 -10.498 1.00 92.12 176 LEU A O 1
ATOM 1350 N N . VAL A 1 177 ? -3.904 -8.811 -12.281 1.00 93.00 177 VAL A N 1
ATOM 1351 C CA . VAL A 1 177 ? -5.057 -9.374 -11.568 1.00 93.00 177 VAL A CA 1
ATOM 1352 C C . VAL A 1 177 ? -4.594 -10.357 -10.498 1.00 93.00 177 VAL A C 1
ATOM 1354 O O . VAL A 1 177 ? -5.008 -10.246 -9.343 1.00 93.00 177 VAL A O 1
ATOM 1357 N N . VAL A 1 178 ? -3.704 -11.289 -10.848 1.00 94.00 178 VAL A N 1
ATOM 1358 C CA . VAL A 1 178 ? -3.189 -12.295 -9.910 1.00 94.00 178 VAL A CA 1
ATOM 1359 C C . VAL A 1 178 ? -2.312 -11.638 -8.852 1.00 94.00 178 VAL A C 1
ATOM 1361 O O . VAL A 1 178 ? -2.507 -11.899 -7.666 1.00 94.00 178 VAL A O 1
ATOM 1364 N N . GLY A 1 179 ? -1.393 -10.752 -9.243 1.00 92.94 179 GLY A N 1
ATOM 1365 C CA . GLY A 1 179 ? -0.533 -10.028 -8.309 1.00 92.94 179 GLY A CA 1
ATOM 1366 C C . GLY A 1 179 ? -1.345 -9.201 -7.313 1.00 92.94 179 GLY A C 1
ATOM 1367 O O . GLY A 1 179 ? -1.130 -9.305 -6.103 1.00 92.94 179 GLY A O 1
ATOM 1368 N N . THR A 1 180 ? -2.342 -8.455 -7.797 1.00 95.50 180 THR A N 1
ATOM 1369 C CA . THR A 1 180 ? -3.257 -7.693 -6.937 1.00 95.50 180 THR A CA 1
ATOM 1370 C C . THR A 1 180 ? -4.030 -8.612 -6.003 1.00 95.50 180 THR A C 1
ATOM 1372 O O . THR A 1 180 ? -4.057 -8.367 -4.799 1.00 95.50 180 THR A O 1
ATOM 1375 N N . ALA A 1 181 ? -4.626 -9.690 -6.522 1.00 95.94 181 ALA A N 1
ATOM 1376 C CA . ALA A 1 181 ? -5.395 -10.632 -5.716 1.00 95.94 181 ALA A CA 1
ATOM 1377 C C . ALA A 1 181 ? -4.542 -11.269 -4.611 1.00 95.94 181 ALA A C 1
ATOM 1379 O O . ALA A 1 181 ? -4.982 -11.327 -3.464 1.00 95.94 181 ALA A O 1
ATOM 1380 N N . VAL A 1 182 ? -3.312 -11.689 -4.924 1.00 95.25 182 VAL A N 1
ATOM 1381 C CA . VAL A 1 182 ? -2.374 -12.260 -3.949 1.00 95.25 182 VAL A CA 1
ATOM 1382 C C . VAL A 1 182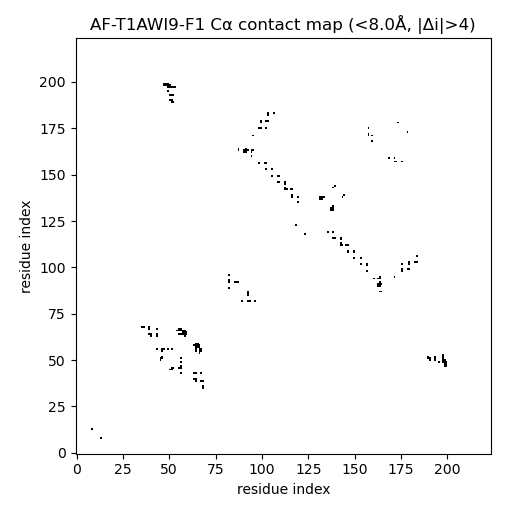 ? -2.038 -11.242 -2.862 1.00 95.25 182 VAL A C 1
ATOM 1384 O O . VAL A 1 182 ? -2.184 -11.551 -1.681 1.00 95.25 182 VAL A O 1
ATOM 1387 N N . ILE A 1 183 ? -1.635 -10.023 -3.233 1.00 94.62 183 ILE A N 1
ATOM 1388 C CA . ILE A 1 183 ? -1.233 -8.990 -2.265 1.00 94.62 183 ILE A CA 1
ATOM 1389 C C . ILE A 1 183 ? -2.413 -8.582 -1.378 1.00 94.62 183 ILE A C 1
ATOM 1391 O O . ILE A 1 183 ? -2.267 -8.489 -0.160 1.00 94.62 183 ILE A O 1
ATOM 1395 N N . VAL A 1 184 ? -3.589 -8.375 -1.972 1.00 95.69 184 VAL A N 1
ATOM 1396 C CA . VAL A 1 184 ? -4.814 -8.009 -1.251 1.00 95.69 184 VAL A CA 1
ATOM 1397 C C . VAL A 1 184 ? -5.274 -9.145 -0.341 1.00 95.69 184 VAL A C 1
ATOM 1399 O O . VAL A 1 184 ? -5.731 -8.878 0.768 1.00 95.69 184 VAL A O 1
ATOM 1402 N N . ALA A 1 185 ? -5.128 -10.407 -0.748 1.00 95.44 185 ALA A N 1
ATOM 1403 C CA . ALA A 1 185 ? -5.529 -11.547 0.069 1.00 95.44 185 ALA A CA 1
ATOM 1404 C C . ALA A 1 185 ? -4.723 -11.654 1.372 1.00 95.44 185 ALA A C 1
ATOM 1406 O O . ALA A 1 185 ? -5.285 -12.075 2.380 1.00 95.44 185 ALA A O 1
ATOM 1407 N N . ILE A 1 186 ? -3.448 -11.245 1.396 1.00 93.69 186 ILE A N 1
ATOM 1408 C CA . ILE A 1 186 ? -2.576 -11.350 2.582 1.00 93.69 186 ILE A CA 1
ATOM 1409 C C . ILE A 1 186 ? -3.223 -10.753 3.850 1.00 93.69 186 ILE A C 1
ATOM 1411 O O . ILE A 1 186 ? -3.401 -11.500 4.817 1.00 93.69 186 ILE A O 1
ATOM 1415 N N . PRO A 1 187 ? -3.608 -9.460 3.906 1.00 91.88 187 PRO A N 1
ATOM 1416 C CA . PRO A 1 187 ? -4.228 -8.890 5.101 1.00 91.88 187 PRO A CA 1
ATOM 1417 C C . PRO A 1 187 ? -5.571 -9.546 5.452 1.00 91.88 187 PRO A C 1
ATOM 1419 O O . PRO A 1 187 ? -5.855 -9.730 6.635 1.00 91.88 187 PRO A O 1
ATOM 1422 N N . PHE A 1 188 ? -6.375 -9.954 4.464 1.00 92.81 188 PHE A N 1
ATOM 1423 C CA . PHE A 1 188 ? -7.644 -10.647 4.721 1.00 92.81 188 PHE A CA 1
ATOM 1424 C C . PHE A 1 188 ? -7.440 -12.037 5.325 1.00 92.81 188 PHE A C 1
ATOM 1426 O O . PHE A 1 188 ? -8.135 -12.401 6.270 1.00 92.81 188 PHE A O 1
ATOM 1433 N N . VAL A 1 189 ? -6.461 -12.797 4.832 1.00 94.25 189 VAL A N 1
ATOM 1434 C CA . VAL A 1 189 ? -6.092 -14.108 5.380 1.00 94.25 189 VAL A CA 1
ATOM 1435 C C . VAL A 1 189 ? -5.552 -13.955 6.799 1.00 94.25 189 VAL A C 1
ATOM 1437 O O . VAL A 1 189 ? -5.956 -14.703 7.686 1.00 94.25 189 VAL A O 1
ATOM 1440 N N . ILE A 1 190 ? -4.695 -12.960 7.050 1.00 92.06 190 ILE A N 1
ATOM 1441 C CA . ILE A 1 190 ? -4.202 -12.667 8.404 1.00 92.06 190 ILE A CA 1
ATOM 1442 C C . ILE A 1 190 ? -5.365 -12.347 9.348 1.00 92.06 190 ILE A C 1
ATOM 1444 O O . ILE A 1 190 ? -5.413 -12.878 10.458 1.00 92.06 190 ILE A O 1
ATOM 1448 N N . TYR A 1 191 ? -6.313 -11.520 8.903 1.00 89.38 191 TYR A N 1
ATOM 1449 C CA . TYR A 1 191 ? -7.497 -11.176 9.684 1.00 89.38 191 TYR A CA 1
ATOM 1450 C C . TYR A 1 191 ? -8.396 -12.392 9.943 1.00 89.38 191 TYR A C 1
ATOM 1452 O O . TYR A 1 191 ? -8.890 -12.562 11.054 1.00 89.38 191 TYR A O 1
ATOM 1460 N N . TRP A 1 192 ? -8.575 -13.272 8.956 1.00 90.94 192 TRP A N 1
ATOM 1461 C CA . TRP A 1 192 ? -9.364 -14.498 9.102 1.00 90.94 192 TRP A CA 1
ATOM 1462 C C . TRP A 1 192 ? -8.720 -15.504 10.068 1.00 90.94 192 TRP A C 1
ATOM 1464 O O . TRP A 1 192 ? -9.410 -16.145 10.855 1.00 90.94 192 TRP A O 1
ATOM 1474 N N . LEU A 1 193 ? -7.387 -15.597 10.066 1.00 92.06 193 LEU A N 1
ATOM 1475 C CA . LEU A 1 193 ? -6.616 -16.438 10.988 1.00 92.06 193 LEU A CA 1
ATOM 1476 C C . LEU A 1 193 ? -6.438 -15.817 12.382 1.00 92.06 193 LEU A C 1
ATOM 1478 O O . LEU A 1 193 ? -5.792 -16.428 13.244 1.00 92.06 193 LEU A O 1
ATOM 1482 N N . ARG A 1 194 ? -6.978 -14.614 12.613 1.00 89.81 194 ARG A N 1
ATOM 1483 C CA . ARG A 1 194 ? -6.829 -13.888 13.871 1.00 89.81 194 ARG A CA 1
ATOM 1484 C C . ARG A 1 194 ? -7.376 -14.701 15.033 1.00 89.81 194 ARG A C 1
ATOM 1486 O O . ARG A 1 194 ? -8.541 -15.088 15.063 1.00 89.81 194 ARG A O 1
ATOM 1493 N N . LYS A 1 195 ? -6.530 -14.899 16.045 1.00 87.00 195 LYS A N 1
ATOM 1494 C CA . LYS A 1 195 ? -6.907 -15.572 17.292 1.00 87.00 195 LYS A CA 1
ATOM 1495 C C . LYS A 1 195 ? -7.138 -14.542 18.400 1.00 87.00 195 LYS A C 1
ATOM 1497 O O . LYS A 1 195 ? -6.387 -13.568 18.469 1.00 87.00 195 LYS A O 1
ATOM 1502 N N . PRO A 1 196 ? -8.083 -14.777 19.331 1.00 80.12 196 PRO A N 1
ATOM 1503 C CA . PRO A 1 196 ? -8.274 -13.909 20.497 1.00 80.12 196 PRO A CA 1
ATOM 1504 C C . PRO A 1 196 ? -6.999 -13.723 21.336 1.00 80.12 196 PRO A C 1
ATOM 1506 O O . PRO A 1 196 ? -6.788 -12.665 21.919 1.00 80.12 196 PRO A O 1
ATOM 1509 N N . SER A 1 197 ? -6.112 -14.725 21.343 1.00 80.06 197 SER A N 1
ATOM 1510 C CA . SER A 1 197 ? -4.826 -14.698 22.051 1.00 80.06 197 SER A CA 1
ATOM 1511 C C . SER A 1 197 ? -3.769 -13.777 21.434 1.00 80.06 197 SER A C 1
ATOM 1513 O O . SER A 1 197 ? -2.708 -13.601 22.024 1.00 80.06 197 SER A O 1
ATOM 1515 N N . TRP A 1 198 ? -4.013 -13.205 20.249 1.00 84.00 198 TRP A N 1
ATOM 1516 C CA . TRP A 1 198 ? -3.087 -12.248 19.636 1.00 84.00 198 TRP A CA 1
ATOM 1517 C C . TRP A 1 198 ? -3.146 -10.872 20.301 1.00 84.00 198 TRP A C 1
ATOM 1519 O O . TRP A 1 198 ? -2.200 -10.101 20.166 1.00 84.00 198 TRP A O 1
ATOM 1529 N N . GLY A 1 199 ? -4.223 -10.551 21.021 1.00 71.75 199 GLY A N 1
ATOM 1530 C CA . GLY A 1 199 ? -4.270 -9.355 21.856 1.00 71.75 199 GLY A CA 1
ATOM 1531 C C . GLY A 1 199 ? -3.379 -9.532 23.084 1.00 71.75 199 GLY A C 1
ATOM 1532 O O . GLY A 1 199 ? -3.678 -10.357 23.945 1.00 71.75 199 GLY A O 1
ATOM 1533 N N . GLY A 1 200 ? -2.288 -8.768 23.174 1.00 63.38 200 GLY A N 1
ATOM 1534 C CA . GLY 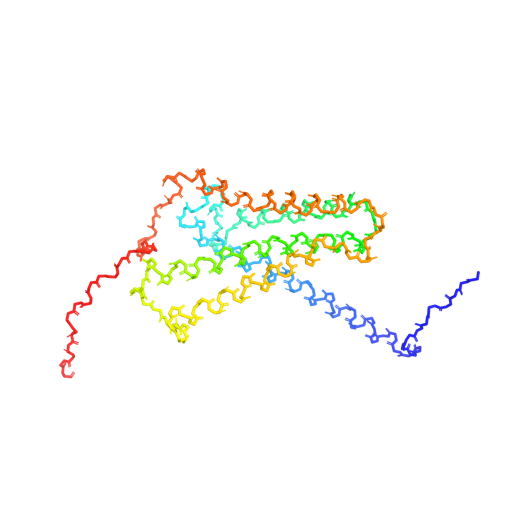A 1 200 ? -1.460 -8.723 24.380 1.00 63.38 200 GLY A CA 1
ATOM 1535 C C . GLY A 1 200 ? -2.181 -8.058 25.567 1.00 63.38 200 GLY A C 1
ATOM 1536 O O . GLY A 1 200 ? -3.233 -7.434 25.384 1.00 63.38 200 GLY A O 1
ATOM 1537 N N . PRO A 1 201 ? -1.623 -8.144 26.792 1.00 54.75 201 PRO A N 1
ATOM 1538 C CA . PR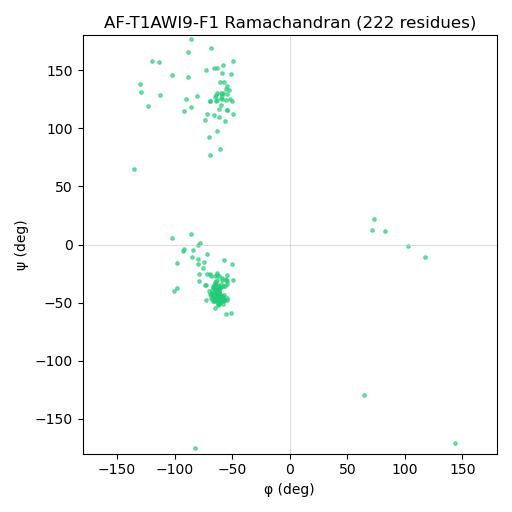O A 1 201 ? -2.104 -7.362 27.926 1.00 54.75 201 PRO A CA 1
ATOM 1539 C C . PRO A 1 201 ? -2.109 -5.879 27.544 1.00 54.75 201 PRO A C 1
ATOM 1541 O O . PRO A 1 201 ? -1.063 -5.303 27.242 1.00 54.75 201 PRO A O 1
ATOM 1544 N N . ARG A 1 202 ? -3.296 -5.266 27.502 1.00 55.81 202 ARG A N 1
ATOM 1545 C CA . ARG A 1 202 ? -3.432 -3.838 27.202 1.00 55.81 202 ARG A CA 1
ATOM 1546 C C . ARG A 1 202 ? -2.626 -3.038 28.234 1.00 55.81 202 ARG A C 1
ATOM 1548 O O . ARG A 1 202 ? -2.815 -3.273 29.430 1.00 55.81 202 ARG A O 1
ATOM 1555 N N . PRO A 1 203 ? -1.772 -2.085 27.819 1.00 51.47 203 PRO A N 1
ATOM 1556 C CA . PRO A 1 203 ? -1.184 -1.128 28.745 1.00 51.47 203 PRO A CA 1
ATOM 1557 C C . PRO A 1 203 ? -2.300 -0.458 29.554 1.00 51.47 203 PRO A C 1
ATOM 1559 O O . PRO A 1 203 ? -3.318 -0.047 28.983 1.00 51.47 203 PRO A O 1
ATOM 1562 N N . ALA A 1 204 ? -2.135 -0.379 30.875 1.00 40.12 204 ALA A N 1
ATOM 1563 C CA . ALA A 1 204 ? -3.120 0.237 31.755 1.00 40.12 204 ALA A CA 1
ATOM 1564 C C . ALA A 1 204 ? -3.423 1.668 31.269 1.00 40.12 204 ALA A C 1
ATOM 1566 O O . ALA A 1 204 ? -2.534 2.514 31.231 1.00 40.12 204 ALA A O 1
ATOM 1567 N N . GLY A 1 205 ? -4.667 1.918 30.844 1.00 52.72 205 GLY A N 1
ATOM 1568 C CA . GLY A 1 205 ? -5.130 3.232 30.377 1.00 52.72 205 GLY A CA 1
ATOM 1569 C C . GLY A 1 205 ? -5.596 3.312 28.918 1.00 52.72 205 GLY A C 1
ATOM 1570 O O . GLY A 1 205 ? -6.230 4.301 28.560 1.00 52.72 205 GLY A O 1
ATOM 1571 N N . GLN A 1 206 ? -5.368 2.295 28.077 1.00 48.09 206 GLN A N 1
ATOM 1572 C CA . GLN A 1 206 ? -5.912 2.281 26.708 1.00 48.09 206 GLN A CA 1
ATOM 1573 C C . GLN A 1 206 ? -7.276 1.574 26.653 1.00 48.09 206 GLN A C 1
ATOM 1575 O O . GLN A 1 206 ? -7.392 0.372 26.917 1.00 48.09 206 GLN A O 1
ATOM 1580 N N . ARG A 1 207 ? -8.330 2.338 26.324 1.00 51.69 207 ARG A N 1
ATOM 1581 C CA . ARG A 1 207 ? -9.685 1.808 26.105 1.00 51.69 207 ARG A CA 1
ATOM 1582 C C . ARG A 1 207 ? -9.756 1.047 24.773 1.00 51.69 207 ARG A C 1
ATOM 1584 O O . ARG A 1 207 ? -9.035 1.401 23.841 1.00 51.69 207 ARG A O 1
ATOM 1591 N N . PRO A 1 208 ? -10.620 0.024 24.657 1.00 50.28 208 PRO A N 1
ATOM 1592 C CA . PRO A 1 208 ? -10.911 -0.598 23.370 1.00 50.28 208 PRO A CA 1
ATOM 1593 C C . PRO A 1 208 ? -11.380 0.458 22.364 1.00 50.28 208 PRO A C 1
ATOM 1595 O O . PRO A 1 208 ? -12.242 1.277 22.688 1.00 50.28 208 PRO A O 1
ATOM 1598 N N . VAL A 1 209 ? -10.840 0.429 21.146 1.00 47.38 209 VAL A N 1
ATOM 1599 C CA . VAL A 1 209 ? -11.375 1.221 20.032 1.00 47.38 209 VAL A CA 1
ATOM 1600 C C . VAL A 1 209 ? -12.814 0.748 19.789 1.00 47.38 209 VAL A C 1
ATOM 1602 O O . VAL A 1 209 ? -13.026 -0.427 19.505 1.00 47.38 209 VAL A O 1
ATOM 1605 N N . GLY A 1 210 ? -13.794 1.637 19.981 1.00 47.44 210 GLY A N 1
ATOM 1606 C CA . GLY A 1 210 ? -15.229 1.325 19.902 1.00 47.44 210 GLY A CA 1
ATOM 1607 C C . GLY A 1 210 ? -15.951 1.173 21.250 1.00 47.44 210 GLY A C 1
ATOM 1608 O O . GLY A 1 210 ? -17.160 0.961 21.264 1.00 47.44 210 GLY A O 1
ATOM 1609 N N . ALA A 1 211 ? -15.259 1.301 22.389 1.00 48.25 211 ALA A N 1
ATOM 1610 C CA . ALA A 1 211 ? -15.940 1.435 23.675 1.00 48.25 211 ALA A CA 1
ATOM 1611 C C . ALA A 1 211 ? -16.647 2.798 23.743 1.00 48.25 211 ALA A C 1
ATOM 1613 O O . ALA A 1 211 ? -15.998 3.831 23.576 1.00 48.25 211 ALA A O 1
ATOM 1614 N N . ALA A 1 212 ? -17.961 2.791 23.985 1.00 48.97 212 ALA A N 1
ATOM 1615 C CA . ALA A 1 212 ? -18.730 4.010 24.209 1.00 48.97 212 ALA A CA 1
ATOM 1616 C C . ALA A 1 212 ? -18.103 4.823 25.350 1.00 48.97 212 ALA A C 1
ATOM 1618 O O . ALA A 1 212 ? -17.707 4.262 26.380 1.00 48.97 212 ALA A O 1
ATOM 1619 N N . ASP A 1 213 ? -18.002 6.139 25.165 1.00 54.75 213 ASP A N 1
ATOM 1620 C CA . ASP A 1 213 ? -17.558 7.008 26.243 1.00 54.75 213 ASP A CA 1
ATOM 1621 C C . ASP A 1 213 ? -18.533 6.904 27.423 1.00 54.75 213 ASP A C 1
ATOM 1623 O O . ASP A 1 213 ? -19.750 6.822 27.218 1.00 54.75 213 ASP A O 1
ATOM 1627 N N . PRO A 1 214 ? -18.026 6.886 28.670 1.00 56.12 214 PRO A N 1
ATOM 1628 C CA . PRO A 1 214 ? -18.896 6.960 29.825 1.00 56.12 214 PRO A CA 1
ATOM 1629 C C . PRO A 1 214 ? -19.735 8.238 29.710 1.00 56.12 214 PRO A C 1
ATOM 1631 O O . PRO A 1 214 ? -19.196 9.271 29.296 1.00 56.12 214 PRO A O 1
ATOM 1634 N N . PRO A 1 215 ? -21.033 8.188 30.062 1.00 50.78 215 PRO A N 1
ATOM 1635 C CA . PRO A 1 215 ? -21.878 9.369 30.023 1.00 50.78 215 PRO A CA 1
ATOM 1636 C C . PRO A 1 215 ? -21.180 10.480 30.803 1.00 50.78 215 PRO A C 1
ATOM 1638 O O . PRO A 1 215 ? -20.759 10.278 31.945 1.00 50.78 215 PRO A O 1
ATOM 1641 N N . THR A 1 216 ? -20.991 11.631 30.158 1.00 52.66 216 THR A N 1
ATOM 1642 C CA . THR A 1 216 ? -20.413 12.811 30.796 1.00 52.66 216 THR A CA 1
ATOM 1643 C C . THR A 1 216 ? -21.269 13.141 32.014 1.00 52.66 216 THR A C 1
ATOM 1645 O O . THR A 1 216 ? -22.405 13.592 31.868 1.00 52.66 216 THR A O 1
ATOM 1648 N N . GLY A 1 217 ? -20.754 12.853 33.212 1.00 51.19 217 GLY A N 1
ATOM 1649 C CA . GLY A 1 217 ? -21.410 13.216 34.464 1.00 51.19 217 GLY A CA 1
ATOM 1650 C C . GLY A 1 217 ? -21.631 14.732 34.537 1.00 51.19 217 GLY A C 1
ATOM 1651 O O . GLY A 1 217 ? -20.903 15.482 33.877 1.00 51.19 217 GLY A O 1
ATOM 1652 N N . PRO A 1 218 ? -22.633 15.198 35.304 1.00 47.38 218 PRO A N 1
ATOM 1653 C CA . PRO A 1 218 ? -23.031 16.600 35.319 1.00 47.38 218 PRO A CA 1
ATOM 1654 C C . PRO A 1 218 ? -21.834 17.499 35.633 1.00 47.38 218 PRO A C 1
ATOM 1656 O O . PRO A 1 218 ? -21.077 17.255 36.578 1.00 47.38 218 PRO A O 1
ATOM 1659 N N . GLY A 1 219 ? -21.651 18.510 34.779 1.00 45.50 219 GLY A N 1
ATOM 1660 C CA . GLY A 1 219 ? -20.524 19.428 34.813 1.00 45.50 219 GLY A CA 1
ATOM 1661 C C . GLY A 1 219 ? -20.314 19.991 36.212 1.00 45.50 219 GLY A C 1
ATOM 1662 O O . GLY A 1 219 ? -21.210 20.597 36.794 1.00 45.50 219 GLY A O 1
ATOM 1663 N N . ARG A 1 220 ? -19.107 19.797 36.749 1.00 42.34 220 ARG A N 1
ATOM 1664 C CA . ARG A 1 220 ? -18.652 20.524 37.931 1.00 42.34 220 ARG A CA 1
ATOM 1665 C C . ARG A 1 220 ? -18.596 22.007 37.572 1.00 42.34 220 ARG A C 1
ATOM 1667 O O . ARG A 1 220 ? -17.627 22.471 36.976 1.00 42.34 220 ARG A O 1
ATOM 1674 N N . THR A 1 221 ? -19.643 22.737 37.941 1.00 44.16 221 THR A N 1
ATOM 1675 C CA . THR A 1 221 ? -19.610 24.182 38.153 1.00 44.16 221 THR A CA 1
ATOM 1676 C C . THR A 1 221 ? -18.422 24.495 39.057 1.00 44.16 221 THR A C 1
ATOM 1678 O O . THR A 1 221 ? -18.402 24.092 40.220 1.00 44.16 221 THR A O 1
ATOM 1681 N N . ARG A 1 222 ? -17.401 25.170 38.516 1.00 39.34 222 ARG A N 1
ATOM 1682 C CA . ARG A 1 222 ? -16.387 25.826 39.343 1.00 39.34 222 ARG A CA 1
ATOM 1683 C C . ARG A 1 222 ? -17.088 26.953 40.097 1.00 39.34 222 ARG A C 1
ATOM 1685 O O . ARG A 1 222 ? -17.554 27.902 39.475 1.00 39.34 222 ARG A O 1
ATOM 1692 N N . ALA A 1 223 ? -17.198 26.796 41.408 1.00 40.19 223 ALA A N 1
ATOM 1693 C CA . ALA A 1 223 ? -17.441 27.894 42.326 1.00 40.19 223 ALA A CA 1
ATOM 1694 C C . ALA A 1 223 ? -16.089 28.493 42.747 1.00 40.19 223 ALA A C 1
ATOM 1696 O O . ALA A 1 223 ? -15.128 27.737 42.903 1.00 40.19 223 ALA A O 1
ATOM 1697 N N . SER A 1 224 ? -16.114 29.822 42.922 1.00 39.25 224 SER A N 1
ATOM 1698 C CA . SER A 1 224 ? -15.076 30.784 43.348 1.00 39.25 224 SER A CA 1
ATOM 1699 C C . SER A 1 224 ? -13.881 30.988 42.424 1.00 39.25 224 SER A C 1
ATOM 1701 O O . SER A 1 224 ? -13.034 30.071 42.337 1.00 39.25 224 SER A O 1
#

Secondary structure (DSSP, 8-state):
--PPP--SS-TT-HHHHHHHHHHHHHHHHHHHHHHHHHHHHHHHHHHHTT-S-GGGG---TTS--HHHHHHHHHHHHHHHHHHHHSSS-HHHHHHHHHHHHHHHHHHHHHHHHHHHHHHHHH-TTS--S---TTHHHHHHHHHHHHHHHHHHHHHHHTSPPTTS-S--HHHHHHHHHHHHHHHHHHHHHHHHT--GGGS----TT-PPTTPPPPP-PPP-----

Sequence (224 aa):
SSRPTPRVFGANLGWLVTTLGVLVVIGAVAEVLAWVYGPIRGLGVAARNGDLPPFLQKTNREGIPVALMILQGVVVSIFGVIFLILPGDVNSSFWELFALATTVYLVMYFIMYAAAIKLRYSEPDTPRPFRVPGGKLGMWLLAGWGIAAMGFVFVIAMVPPTQIPEGTPLTYEIFLVVGTAVIVAIPFVIYWLRKPSWGGPRPAGQRPVGAADPPTGPGRTRAS

pLDDT: mean 82.83, std 15.8, range [39.25, 97.06]

InterPro domains:
  IPR002293 Amino acid/polyamine transporter I [PF13520] (12-178)
  IPR050367 Amino acid-polyamine-organocation superfamily [PTHR42770] (10-198)

Nearest PDB structures (foldseek):
  2n2n-assembly1_A  TM=4.506E-01  e=5.065E+00  Homo sapiens
  1cnt-assembly1_1  TM=2.882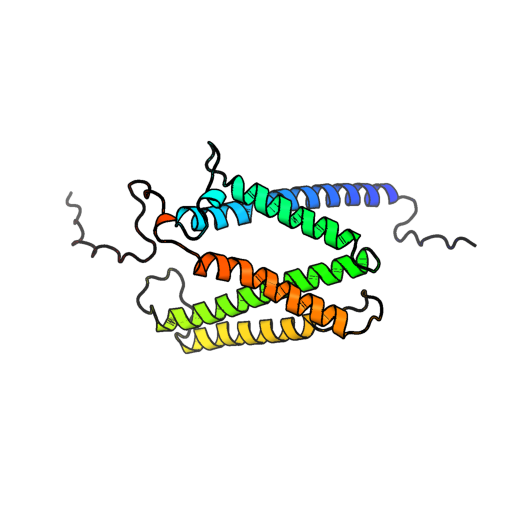E-01  e=6.212E+00  Homo sapiens